Protein AF-A0A382LYX4-F1 (afdb_monomer_lite)

Foldseek 3Di:
DQLDDPVLFQQFHWQWLFPVLLCVLDVDFDWDKWKDWDDPVVVVVVVVQAPPRAKDKTFLDAAPVCQQCPDPHGHFKIFIKTFGFSFWDQADLVWDQDPRRITIGGPNLDCPCQDQPQPGNHLNLNVLLPCLRVLLLVLLVVLLVVVPNDDDSPDDRSVSSVSSSVCCVPDDDPVNVVSVVSSVVSSSVSCSVSVVSVCCSGPVCVVVSDFQADPPPRDGYRTIITITHNMDTDDMDGDDD

pLDDT: mean 91.65, std 7.32, range [55.91, 98.56]

Radius of gyration: 18.84 Å; chains: 1; bounding box: 48×41×48 Å

Sequence (241 aa):
MLFDLPRAGFKDLKIPLSPAILKRIWSKPIRTTVFHLTDFDGLGKLKRLQGKKKSISAFFNIEDFIIQSGIKTEGGYVVELKGDILAAAQDDMSSQPDKTGRRWLSLSTLINPLDLSWAGDGLGGAAKLRGIEDDLGRLLLKILKKNGVDIDEGSHNNIIGLQWSHLGKSTGGKEKSIIIKDYIDGMEKIMKKYSKPLKSVFTDYTKKRIQEPDPDSGDTELWDELVVNNFTIKKVHVGEV

Secondary structure (DSSP, 8-state):
-TT--TTSSGGGPEEEE-HHHHHHHSS--EEEEEEEEE-HHHHHHHHHHTTSS--EEEBS-B-HHHHHH-SSS---EEEEEEEEEEEEESS----EE-TTS-EEEEHHHHHS----STT------TTTTTTHHHHHHHHHHHHHHHTT----TT--HHHHHHHHHHHHHH--HHHHHHHHHHHHHHHHHHHHHTHHHHHHHHHTHHHH-SPPPPTTT----SB-EEEEEEEEEEEEEE---

Organism: NCBI:txid408172

Structure (mmCIF, N/CA/C/O backbone):
data_AF-A0A382LYX4-F1
#
_entry.id   AF-A0A382LYX4-F1
#
loop_
_atom_site.group_PDB
_atom_site.id
_atom_site.type_symbol
_atom_site.label_atom_id
_atom_site.label_alt_id
_atom_site.label_comp_id
_atom_site.label_asym_id
_atom_site.label_entity_id
_atom_site.label_seq_id
_atom_site.pdbx_PDB_ins_code
_atom_site.Cartn_x
_atom_site.Cartn_y
_atom_site.Cartn_z
_atom_site.occupancy
_atom_site.B_iso_or_equiv
_atom_site.auth_seq_id
_atom_site.auth_comp_id
_atom_site.auth_asym_id
_atom_site.auth_atom_id
_atom_site.pdbx_PDB_model_num
ATOM 1 N N . MET A 1 1 ? -3.065 -6.948 -11.835 1.00 85.69 1 MET A N 1
ATOM 2 C CA . MET A 1 1 ? -2.748 -6.058 -10.698 1.00 85.69 1 MET A CA 1
ATOM 3 C C . MET A 1 1 ? -1.357 -5.435 -10.808 1.00 85.69 1 MET A C 1
ATOM 5 O O . MET A 1 1 ? -1.312 -4.311 -11.257 1.00 85.69 1 MET A O 1
ATOM 9 N N . LEU A 1 2 ? -0.231 -6.092 -10.468 1.00 92.94 2 LEU A N 1
ATOM 10 C CA . LEU A 1 2 ? 1.082 -5.396 -10.469 1.00 92.94 2 LEU A CA 1
ATOM 11 C C . LEU A 1 2 ? 1.496 -4.825 -11.844 1.00 92.94 2 LEU A C 1
ATOM 13 O O . LEU A 1 2 ? 2.062 -3.741 -11.927 1.00 92.94 2 LEU A O 1
ATOM 17 N N . PHE A 1 3 ? 1.204 -5.562 -12.913 1.00 94.50 3 PHE A N 1
ATOM 18 C CA . PHE A 1 3 ? 1.490 -5.163 -14.295 1.00 94.50 3 PHE A CA 1
ATOM 19 C C . PHE A 1 3 ? 0.323 -4.441 -14.975 1.00 94.50 3 PHE A C 1
ATOM 21 O O . PHE A 1 3 ? 0.320 -4.287 -16.185 1.00 94.50 3 PHE A O 1
ATOM 28 N N . ASP A 1 4 ? -0.722 -4.102 -14.228 1.00 91.50 4 ASP A N 1
ATOM 29 C CA . ASP A 1 4 ? -1.956 -3.576 -14.797 1.00 91.50 4 ASP A CA 1
ATOM 30 C C . ASP A 1 4 ? -2.025 -2.072 -14.544 1.00 91.50 4 ASP A C 1
ATOM 32 O O . ASP A 1 4 ? -2.271 -1.648 -13.412 1.00 91.50 4 ASP A O 1
ATOM 36 N N . LEU A 1 5 ? -1.722 -1.290 -15.584 1.00 93.94 5 LEU A N 1
ATOM 37 C CA . LEU A 1 5 ? -1.685 0.172 -15.555 1.00 93.94 5 LEU A CA 1
ATOM 38 C C . LEU A 1 5 ? -2.766 0.734 -16.497 1.00 93.94 5 LEU A C 1
ATOM 40 O O . LEU A 1 5 ? -2.451 1.110 -17.628 1.00 93.94 5 LEU A O 1
ATOM 44 N N . PRO A 1 6 ? -4.045 0.774 -16.077 1.00 88.25 6 PRO A N 1
ATOM 45 C CA . PRO A 1 6 ? -5.157 1.167 -16.946 1.00 88.25 6 PRO A CA 1
ATOM 46 C C . PRO A 1 6 ? -5.034 2.595 -17.491 1.00 88.25 6 PRO A C 1
ATOM 48 O O . PRO A 1 6 ? -5.476 2.856 -18.606 1.00 88.25 6 PRO A O 1
ATOM 51 N N . ARG A 1 7 ? -4.384 3.515 -16.763 1.00 86.50 7 ARG A N 1
ATOM 52 C CA . ARG A 1 7 ? -4.132 4.893 -17.226 1.00 86.50 7 ARG A CA 1
ATOM 53 C C . ARG A 1 7 ? -2.815 5.031 -18.001 1.00 86.50 7 ARG A C 1
ATOM 55 O O . ARG A 1 7 ? -2.328 6.145 -18.177 1.00 86.50 7 ARG A O 1
ATOM 62 N N . ALA A 1 8 ? -2.216 3.909 -18.412 1.00 74.38 8 ALA A N 1
ATOM 63 C CA . ALA A 1 8 ? -0.983 3.759 -19.192 1.00 74.38 8 ALA A CA 1
ATOM 64 C C . ALA A 1 8 ? 0.292 4.429 -18.635 1.00 74.38 8 ALA A C 1
ATOM 66 O O . ALA A 1 8 ? 1.361 4.195 -19.181 1.00 74.38 8 ALA A O 1
ATOM 67 N N . GLY A 1 9 ? 0.225 5.208 -17.550 1.00 85.62 9 GLY A N 1
ATOM 68 C CA . GLY A 1 9 ? 1.355 5.895 -16.915 1.00 85.62 9 GLY A CA 1
ATOM 69 C C . GLY A 1 9 ? 1.599 5.472 -15.465 1.00 85.62 9 GLY A C 1
ATOM 70 O O . GL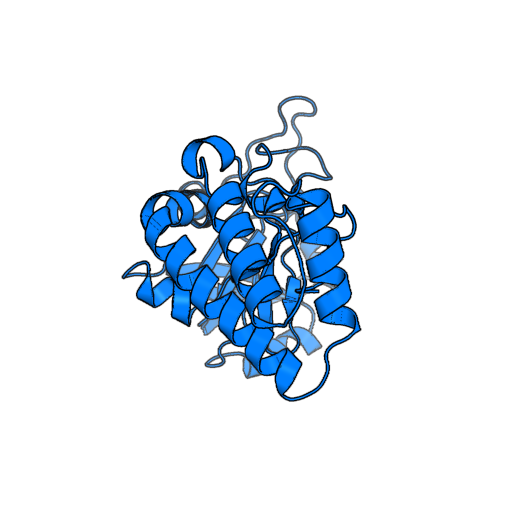Y A 1 9 ? 1.089 4.459 -14.984 1.00 85.62 9 GLY A O 1
ATOM 71 N N . PHE A 1 10 ? 2.384 6.270 -14.738 1.00 94.50 10 PHE A N 1
ATOM 72 C CA . PHE A 1 10 ? 2.875 5.877 -13.413 1.00 94.50 10 PHE A CA 1
ATOM 73 C C . PHE A 1 10 ? 1.865 6.014 -12.273 1.00 94.50 10 PHE A C 1
ATOM 75 O O . PHE A 1 10 ? 2.081 5.445 -11.205 1.00 94.50 10 PHE A O 1
ATOM 82 N N . LYS A 1 11 ? 0.722 6.671 -12.511 1.00 92.69 11 LYS A N 1
ATOM 83 C CA . LYS A 1 11 ? -0.366 6.821 -11.529 1.00 92.69 11 LYS A CA 1
ATOM 84 C C . LYS A 1 11 ? -0.799 5.484 -10.912 1.00 92.69 11 LYS A C 1
ATOM 86 O O . LYS A 1 11 ? -1.088 5.426 -9.722 1.00 92.69 11 LYS A O 1
ATOM 91 N N . ASP A 1 12 ? -0.797 4.410 -11.701 1.00 93.88 12 ASP A N 1
ATOM 92 C CA . ASP A 1 12 ? -1.260 3.080 -11.285 1.00 93.88 12 ASP A CA 1
ATOM 93 C C . ASP A 1 12 ? -0.157 2.165 -10.728 1.00 93.88 12 ASP A C 1
ATOM 95 O O . ASP A 1 12 ? -0.444 1.018 -10.368 1.00 93.88 12 ASP A O 1
ATOM 99 N N . LEU A 1 13 ? 1.095 2.636 -10.634 1.00 96.69 13 LEU A N 1
ATOM 100 C CA . LEU A 1 13 ? 2.187 1.820 -10.099 1.00 96.69 13 LEU A CA 1
ATOM 101 C C . LEU A 1 13 ? 1.896 1.395 -8.666 1.00 96.69 13 LEU A C 1
ATOM 103 O O . LEU A 1 13 ? 1.451 2.187 -7.839 1.00 96.69 13 LEU A O 1
ATOM 107 N N . LYS A 1 14 ? 2.154 0.121 -8.371 1.00 95.75 14 LYS A N 1
ATOM 108 C CA . LYS A 1 14 ? 1.728 -0.491 -7.114 1.00 95.75 14 LYS A CA 1
ATOM 109 C C . LYS A 1 14 ? 2.804 -0.373 -6.042 1.00 95.75 14 LYS A C 1
ATOM 111 O O . LYS A 1 14 ? 3.907 -0.903 -6.184 1.00 95.75 14 LYS A O 1
ATOM 116 N N . ILE A 1 15 ? 2.457 0.265 -4.934 1.00 96.50 15 ILE A N 1
ATOM 117 C CA . ILE A 1 15 ? 3.299 0.450 -3.755 1.00 96.50 15 ILE A CA 1
ATOM 118 C C . ILE A 1 15 ? 2.943 -0.627 -2.719 1.00 96.50 15 ILE A C 1
ATOM 120 O O . ILE A 1 15 ? 1.790 -0.697 -2.284 1.00 96.50 15 ILE A O 1
ATOM 124 N N . PRO A 1 16 ? 3.883 -1.507 -2.320 1.00 95.56 16 PRO A N 1
ATOM 125 C CA . PRO A 1 16 ? 3.573 -2.611 -1.420 1.00 95.56 16 PRO A CA 1
ATOM 126 C C . PRO A 1 16 ? 3.444 -2.155 0.037 1.00 95.56 16 PRO A C 1
ATOM 128 O O . PRO A 1 16 ? 4.413 -1.695 0.643 1.00 95.56 16 PRO A O 1
ATOM 131 N N . LEU A 1 17 ? 2.309 -2.455 0.668 1.00 94.50 17 LEU A N 1
ATOM 132 C CA . LEU A 1 17 ? 2.150 -2.405 2.124 1.00 94.50 17 LEU A CA 1
ATOM 133 C C . LEU A 1 17 ? 2.630 -3.728 2.736 1.00 94.50 17 LEU A C 1
ATOM 135 O O . LEU A 1 17 ? 1.855 -4.552 3.218 1.00 94.50 17 LEU A O 1
ATOM 139 N N . SER A 1 18 ? 3.936 -3.984 2.642 1.00 91.12 18 SER A N 1
ATOM 140 C CA . SER A 1 18 ? 4.554 -5.233 3.102 1.00 91.12 18 SER A CA 1
ATOM 141 C C . SER A 1 18 ? 5.086 -5.091 4.532 1.00 91.12 18 SER A C 1
ATOM 143 O O . SER A 1 18 ? 6.101 -4.416 4.714 1.00 91.12 18 SER A O 1
ATOM 145 N N . PRO A 1 19 ? 4.523 -5.788 5.542 1.00 89.94 19 PRO A N 1
ATOM 146 C CA . PRO A 1 19 ? 4.987 -5.683 6.930 1.00 89.94 19 PRO A CA 1
ATOM 147 C C . PRO A 1 19 ? 6.492 -5.912 7.104 1.00 89.94 19 PRO A C 1
ATOM 149 O O . PRO A 1 19 ? 7.144 -5.259 7.913 1.00 89.94 19 PRO A O 1
ATOM 152 N N . ALA A 1 20 ? 7.056 -6.837 6.321 1.00 90.50 20 ALA A N 1
ATOM 153 C CA . ALA A 1 20 ? 8.477 -7.157 6.367 1.00 90.50 20 ALA A CA 1
ATOM 154 C C . ALA A 1 20 ? 9.353 -6.008 5.843 1.00 90.50 20 ALA A C 1
ATOM 156 O O . ALA A 1 20 ? 10.406 -5.756 6.420 1.00 90.50 20 ALA A O 1
ATOM 157 N N . ILE A 1 21 ? 8.912 -5.316 4.785 1.00 93.25 21 ILE A N 1
ATOM 158 C CA . ILE A 1 21 ? 9.606 -4.131 4.259 1.00 93.25 21 ILE A CA 1
ATOM 159 C C . ILE A 1 21 ? 9.461 -2.990 5.260 1.00 93.25 21 ILE A C 1
ATOM 161 O O . ILE A 1 21 ? 10.471 -2.436 5.680 1.00 93.25 21 ILE A O 1
ATOM 165 N N . LEU A 1 22 ? 8.232 -2.699 5.709 1.00 92.62 22 LEU A N 1
ATOM 166 C CA . LEU A 1 22 ? 7.950 -1.596 6.634 1.00 92.62 22 LEU A CA 1
ATOM 167 C C . LEU A 1 22 ? 8.778 -1.710 7.923 1.00 92.62 22 LEU A C 1
ATOM 169 O O . LEU A 1 22 ? 9.416 -0.743 8.325 1.00 92.62 22 LEU A O 1
ATOM 173 N N . LYS A 1 23 ? 8.879 -2.914 8.506 1.00 90.94 23 LYS A N 1
ATOM 174 C CA . LYS A 1 23 ? 9.715 -3.182 9.692 1.00 90.94 23 LYS A CA 1
ATOM 175 C C . LYS A 1 23 ? 11.216 -2.946 9.456 1.00 90.94 23 LYS A C 1
ATOM 177 O O . LYS A 1 23 ? 11.932 -2.630 10.402 1.00 90.94 23 LYS A O 1
ATOM 182 N N . ARG A 1 24 ? 11.713 -3.128 8.226 1.00 92.19 24 ARG A N 1
ATOM 183 C CA . ARG A 1 24 ? 13.120 -2.868 7.870 1.00 92.19 24 ARG A CA 1
ATOM 184 C C . ARG A 1 24 ? 13.393 -1.393 7.585 1.00 92.19 24 ARG A C 1
ATOM 186 O O . ARG A 1 24 ? 14.489 -0.927 7.887 1.00 92.19 24 ARG A O 1
ATOM 193 N N . ILE A 1 25 ? 12.432 -0.665 7.013 1.00 92.25 25 ILE A N 1
ATOM 194 C CA . ILE A 1 25 ? 12.603 0.758 6.669 1.00 92.25 25 ILE A CA 1
ATOM 195 C C . ILE A 1 25 ? 12.273 1.703 7.834 1.00 92.25 25 ILE A C 1
ATOM 197 O O . ILE A 1 25 ? 12.843 2.790 7.898 1.00 92.25 25 ILE A O 1
ATOM 201 N N . TRP A 1 26 ? 11.420 1.301 8.784 1.00 88.88 26 TRP A N 1
ATOM 202 C CA . TRP A 1 26 ? 11.238 2.003 10.055 1.00 88.88 26 TRP A CA 1
ATOM 203 C C . TRP A 1 26 ? 11.093 1.036 11.237 1.00 88.88 26 TRP A C 1
ATOM 205 O O . TRP A 1 26 ? 10.383 0.037 11.186 1.00 88.88 26 TRP A O 1
ATOM 215 N N . SER A 1 27 ? 11.771 1.364 12.339 1.00 72.88 27 SER A N 1
ATOM 216 C CA . SER A 1 27 ? 12.052 0.432 13.443 1.00 72.88 27 SER A CA 1
ATOM 217 C C . SER A 1 27 ? 10.840 0.008 14.276 1.00 72.88 27 SER A C 1
ATOM 219 O O . SER A 1 27 ? 10.872 -1.058 14.890 1.00 72.88 27 SER A O 1
ATOM 221 N N . LYS A 1 28 ? 9.773 0.815 14.320 1.00 86.00 28 LYS A N 1
ATOM 222 C CA . LYS A 1 28 ? 8.595 0.535 15.150 1.00 86.00 28 LYS A CA 1
ATOM 223 C C . LYS A 1 28 ? 7.296 0.806 14.383 1.00 86.00 28 LYS A C 1
ATOM 225 O O . LYS A 1 28 ? 7.098 1.954 13.965 1.00 86.00 28 LYS A O 1
ATOM 230 N N . PRO A 1 29 ? 6.430 -0.210 14.193 1.00 89.44 29 PRO A N 1
ATOM 231 C CA . PRO A 1 29 ? 5.092 0.006 13.660 1.00 89.44 29 PRO A CA 1
ATOM 232 C C . PRO A 1 29 ? 4.245 0.787 14.668 1.00 89.44 29 PRO A C 1
ATOM 234 O O . PRO A 1 29 ? 4.489 0.736 15.879 1.00 89.44 29 PRO A O 1
ATOM 237 N N . ILE A 1 30 ? 3.235 1.499 14.176 1.00 93.69 30 ILE A N 1
ATOM 238 C CA . ILE A 1 30 ? 2.215 2.079 15.049 1.00 93.69 30 ILE A CA 1
ATOM 239 C C . ILE A 1 30 ? 1.264 0.953 15.429 1.00 93.69 30 ILE A C 1
ATOM 241 O O . ILE A 1 30 ? 0.641 0.362 14.555 1.00 93.69 30 ILE A O 1
ATOM 245 N N . ARG A 1 31 ? 1.177 0.635 16.724 1.00 95.81 31 ARG A N 1
ATOM 246 C CA . ARG A 1 31 ? 0.312 -0.433 17.233 1.00 95.81 31 ARG A CA 1
ATOM 247 C C . ARG A 1 31 ? -0.813 0.150 18.074 1.00 95.81 31 ARG A C 1
ATOM 249 O O . ARG A 1 31 ? -0.575 0.621 19.187 1.00 95.81 31 ARG A O 1
ATOM 256 N N . THR A 1 32 ? -2.044 0.087 17.582 1.00 97.19 32 THR A N 1
ATOM 257 C CA . THR A 1 32 ? -3.208 0.694 18.244 1.00 97.19 32 THR A CA 1
ATOM 258 C C . THR A 1 32 ? -4.428 -0.221 18.216 1.00 97.19 32 THR A C 1
ATOM 260 O O . THR A 1 32 ? -4.398 -1.287 17.601 1.00 97.19 32 THR A O 1
ATOM 263 N N . THR A 1 33 ? -5.443 0.150 18.995 1.00 97.81 33 THR A N 1
ATOM 264 C CA . THR A 1 33 ? -6.779 -0.440 18.899 1.00 97.81 33 THR A CA 1
ATOM 265 C C . THR A 1 33 ? -7.484 0.148 17.682 1.00 97.81 33 THR A C 1
ATOM 267 O O . THR A 1 33 ? -7.350 1.349 17.454 1.00 97.81 33 THR A O 1
ATOM 270 N N . VAL A 1 34 ? -8.154 -0.704 16.914 1.00 97.62 34 VAL A N 1
ATOM 271 C CA . VAL A 1 34 ? -8.915 -0.405 15.691 1.00 97.62 34 VAL A CA 1
ATOM 272 C C . VAL A 1 34 ? -10.144 -1.308 15.648 1.00 97.62 34 VAL A C 1
ATOM 274 O O . VAL A 1 34 ? -10.195 -2.304 16.379 1.00 97.62 34 VAL A O 1
ATOM 277 N N . PHE A 1 35 ? -11.077 -1.022 14.751 1.00 9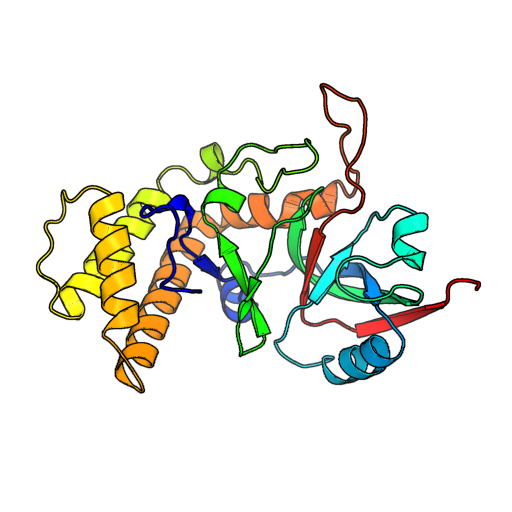6.81 35 PHE A N 1
ATOM 278 C CA . PHE A 1 35 ? -12.301 -1.795 14.586 1.00 96.81 35 PHE A CA 1
ATOM 279 C C . PHE A 1 35 ? -12.402 -2.355 13.171 1.00 96.81 35 PHE A C 1
ATOM 281 O O . PHE A 1 35 ? -11.995 -1.714 12.214 1.00 96.81 35 PHE A O 1
ATOM 288 N N . HIS A 1 36 ? -12.879 -3.585 13.028 1.00 95.75 36 HIS A N 1
ATOM 289 C CA . HIS A 1 36 ? -13.102 -4.220 11.733 1.00 95.75 36 HIS A CA 1
ATOM 290 C C . HIS A 1 36 ? -14.559 -4.647 11.630 1.00 95.75 36 HIS A C 1
ATOM 292 O O . HIS A 1 36 ? -15.036 -5.371 12.501 1.00 95.75 36 HIS A O 1
ATOM 298 N N . LEU A 1 37 ? -15.237 -4.227 10.568 1.00 94.31 37 LEU A N 1
ATOM 299 C CA . LEU A 1 37 ? -16.612 -4.610 10.282 1.00 94.31 37 LEU A CA 1
ATOM 300 C C . LEU A 1 37 ? -16.618 -5.881 9.446 1.00 94.31 37 LEU A C 1
ATOM 302 O O . LEU A 1 37 ? -15.875 -5.995 8.466 1.00 94.31 37 LEU A O 1
ATOM 306 N N . THR A 1 38 ? -17.438 -6.842 9.848 1.00 93.31 38 THR A N 1
ATOM 307 C CA . THR A 1 38 ? -17.566 -8.111 9.147 1.00 93.31 38 THR A CA 1
ATOM 308 C C . THR A 1 38 ? -18.892 -8.802 9.470 1.00 93.31 38 THR A C 1
ATOM 310 O O . THR A 1 38 ? -19.642 -8.348 10.331 1.00 93.31 38 THR A O 1
ATOM 313 N N . ASP A 1 39 ? -19.151 -9.917 8.791 1.00 92.00 39 ASP A N 1
ATOM 314 C CA . ASP A 1 39 ? -20.291 -10.802 9.019 1.00 92.00 39 ASP A CA 1
ATOM 315 C C . ASP A 1 39 ? -19.893 -12.020 9.885 1.00 92.00 39 ASP A C 1
ATOM 317 O O . ASP A 1 39 ? -18.740 -12.184 10.310 1.00 92.00 39 ASP A O 1
ATOM 321 N N . PHE A 1 40 ? -20.846 -12.915 10.157 1.00 91.62 40 PHE A N 1
ATOM 322 C CA . PHE A 1 40 ? -20.599 -14.106 10.978 1.00 91.62 40 PHE A CA 1
ATOM 323 C C . PHE A 1 40 ? -19.501 -15.021 10.395 1.00 91.62 40 PHE A C 1
ATOM 325 O O . PHE A 1 40 ? -18.600 -15.476 11.111 1.00 91.62 40 PHE A O 1
ATOM 332 N N . ASP A 1 41 ? -19.514 -15.253 9.081 1.00 93.06 41 ASP A N 1
ATOM 333 C CA . ASP A 1 41 ? -18.491 -16.050 8.392 1.00 93.06 41 ASP A CA 1
ATOM 334 C C . ASP A 1 41 ? -17.109 -15.381 8.447 1.00 93.06 41 ASP A C 1
ATOM 336 O O . ASP A 1 41 ? -16.056 -16.031 8.556 1.00 93.06 41 ASP A O 1
ATOM 340 N N . GLY A 1 42 ? -17.117 -14.059 8.369 1.00 93.06 42 GLY A N 1
ATOM 341 C CA . GLY A 1 42 ? -16.006 -13.144 8.479 1.00 93.06 42 GLY A CA 1
ATOM 342 C C . GLY A 1 42 ? -15.307 -13.230 9.825 1.00 93.06 42 GLY A C 1
ATOM 343 O O . GLY A 1 42 ? -14.079 -13.331 9.846 1.00 93.06 42 GLY A O 1
ATOM 344 N N . LEU A 1 43 ? -16.043 -13.360 10.934 1.00 93.25 43 LEU A N 1
ATOM 345 C CA . LEU A 1 43 ? -15.461 -13.659 12.251 1.00 93.25 43 LEU A CA 1
ATOM 346 C C . LEU A 1 43 ? -14.634 -14.949 12.230 1.00 93.25 43 LEU A C 1
ATOM 348 O O . LEU A 1 43 ? -13.492 -14.991 12.711 1.00 93.25 43 LEU A O 1
ATOM 352 N N . GLY A 1 44 ? -15.183 -16.007 11.627 1.00 94.31 44 GLY A N 1
ATOM 353 C CA . GLY A 1 44 ? -14.493 -17.284 11.463 1.00 94.31 44 GLY A CA 1
ATOM 354 C C . GLY A 1 44 ? -13.213 -17.146 10.634 1.00 94.31 44 GLY A C 1
ATOM 355 O O . GLY A 1 44 ? -12.163 -17.689 11.000 1.00 94.31 44 GLY A O 1
ATOM 356 N N . LYS A 1 45 ? -13.268 -16.385 9.533 1.00 93.75 45 LYS A N 1
ATOM 357 C CA . LYS A 1 45 ? -12.097 -16.060 8.699 1.00 93.75 45 LYS A CA 1
ATOM 358 C C . LYS A 1 45 ? -11.066 -15.258 9.496 1.00 93.75 45 LYS A C 1
ATOM 360 O O . LYS A 1 45 ? -9.891 -15.625 9.495 1.00 93.75 45 LYS A O 1
ATOM 365 N N . LEU A 1 46 ? -11.494 -14.233 10.223 1.00 94.00 46 LEU A N 1
ATOM 366 C CA . LEU A 1 46 ? -10.646 -13.329 10.995 1.00 94.00 46 LEU A CA 1
ATOM 367 C C . LEU A 1 46 ? -9.866 -14.067 12.088 1.00 94.00 46 LEU A C 1
ATOM 369 O O . LEU A 1 46 ? -8.654 -13.876 12.218 1.00 94.00 46 LEU A O 1
ATOM 373 N N . LYS A 1 47 ? -10.510 -15.000 12.801 1.00 94.25 47 LYS A N 1
ATOM 374 C CA . LYS A 1 47 ? -9.838 -15.862 13.787 1.00 94.25 47 LYS A CA 1
ATOM 375 C C . LYS A 1 47 ? -8.677 -16.648 13.168 1.00 94.25 47 LYS A C 1
ATOM 377 O O . LYS A 1 47 ? -7.618 -16.741 13.785 1.00 94.25 47 LYS A O 1
ATOM 382 N N . ARG A 1 48 ? -8.843 -17.164 11.942 1.00 93.75 48 ARG A N 1
ATOM 383 C CA . ARG A 1 48 ? -7.802 -17.911 11.202 1.00 93.75 48 ARG A CA 1
ATOM 384 C C . ARG A 1 48 ? -6.670 -17.025 10.669 1.00 93.75 48 ARG A C 1
ATOM 386 O O . ARG A 1 48 ? -5.598 -17.542 10.347 1.00 93.75 48 ARG A O 1
ATOM 393 N N . LEU A 1 49 ? -6.898 -15.716 10.545 1.00 92.62 49 LEU A N 1
ATOM 394 C CA . LEU A 1 49 ? -5.905 -14.751 10.066 1.00 92.62 49 LEU A CA 1
ATOM 395 C C . LEU A 1 49 ? -4.931 -14.286 11.158 1.00 92.62 49 LEU A C 1
ATOM 397 O O . LEU A 1 49 ? -3.831 -13.842 10.819 1.00 92.62 49 LEU A O 1
ATOM 401 N N . GLN A 1 50 ? -5.277 -14.421 12.443 1.00 92.00 50 GLN A N 1
ATOM 402 C CA . GLN A 1 50 ? -4.359 -14.092 13.540 1.00 92.00 50 GLN A CA 1
ATOM 403 C C . GLN A 1 50 ? -3.042 -14.879 13.417 1.00 92.00 50 GLN A C 1
ATOM 405 O O . GLN A 1 50 ? -3.024 -16.069 13.098 1.00 92.00 50 GLN A O 1
ATOM 410 N N . GLY A 1 51 ? -1.912 -14.196 13.620 1.00 88.44 51 GLY A N 1
ATOM 411 C CA . GLY A 1 51 ? -0.569 -14.770 13.456 1.00 88.44 51 GLY A CA 1
ATOM 412 C C . GLY A 1 51 ? -0.123 -14.998 12.002 1.00 88.44 51 GLY A C 1
ATOM 413 O O . GLY A 1 51 ? 1.002 -15.441 11.767 1.00 88.44 51 GLY A O 1
ATOM 414 N N . LYS A 1 52 ? -0.961 -14.693 11.001 1.00 89.75 52 LYS A N 1
ATOM 415 C CA . LYS A 1 52 ? -0.573 -14.725 9.582 1.00 89.75 52 LYS A CA 1
ATOM 416 C C . LYS A 1 52 ? -0.036 -13.363 9.133 1.00 89.75 52 LYS A C 1
ATOM 418 O O . LYS A 1 52 ? -0.230 -12.336 9.772 1.00 89.75 52 LYS A O 1
ATOM 423 N N . LYS A 1 53 ? 0.637 -13.353 7.978 1.00 86.56 53 LYS A N 1
ATOM 424 C CA . LYS A 1 53 ? 1.199 -12.135 7.359 1.00 86.56 53 LYS A CA 1
ATOM 425 C C . LYS A 1 53 ? 0.162 -11.285 6.610 1.00 86.56 53 LYS A C 1
ATOM 427 O O . LYS A 1 53 ? 0.535 -10.256 6.055 1.00 86.56 53 LYS A O 1
ATOM 432 N N . LYS A 1 54 ? -1.095 -11.737 6.543 1.00 89.44 54 LYS A N 1
ATOM 433 C CA . LYS A 1 54 ? -2.164 -11.059 5.804 1.00 89.44 54 LYS A CA 1
ATOM 434 C C . LYS A 1 54 ? -2.603 -9.794 6.538 1.00 89.44 54 LYS A C 1
ATOM 436 O O . LYS A 1 54 ? -2.582 -9.764 7.769 1.00 89.44 54 LYS A O 1
ATOM 441 N N . SER A 1 55 ? -3.001 -8.784 5.775 1.00 92.06 55 SER A N 1
ATOM 442 C CA . SER A 1 55 ? -3.615 -7.570 6.304 1.00 92.06 55 SER A CA 1
ATOM 443 C C . SER A 1 55 ? -5.109 -7.508 5.999 1.00 92.06 55 SER A C 1
ATOM 445 O O . SER A 1 55 ? -5.600 -8.114 5.043 1.00 92.06 55 SER A O 1
ATOM 447 N N . ILE A 1 56 ? -5.825 -6.761 6.825 1.00 92.56 56 ILE A N 1
ATOM 448 C CA . ILE A 1 56 ? -7.259 -6.486 6.718 1.00 92.56 56 ILE A CA 1
ATOM 449 C C . ILE A 1 56 ? -7.479 -4.973 6.666 1.00 92.56 56 ILE A C 1
ATOM 451 O O . ILE A 1 56 ? -6.565 -4.216 6.993 1.00 92.56 56 ILE A O 1
ATOM 455 N N . SER A 1 57 ? -8.667 -4.564 6.233 1.00 92.50 57 SER A N 1
ATOM 456 C CA . SER A 1 57 ? -9.136 -3.190 6.420 1.00 92.50 57 SER A CA 1
ATOM 457 C C . SER A 1 57 ? -9.739 -3.061 7.824 1.00 92.50 57 SER A C 1
ATOM 459 O O . SER A 1 57 ? -10.230 -4.050 8.366 1.00 92.50 57 SER A O 1
ATOM 461 N N . ALA A 1 58 ? -9.643 -1.893 8.432 1.00 95.38 58 ALA A N 1
ATOM 462 C CA . ALA A 1 58 ? -10.178 -1.537 9.737 1.00 95.38 58 ALA A CA 1
ATOM 463 C C . ALA A 1 58 ? -10.451 -0.024 9.753 1.00 95.38 58 ALA A C 1
ATOM 465 O O . ALA A 1 58 ? -10.044 0.662 8.824 1.00 95.38 58 ALA A O 1
ATOM 466 N N . PHE A 1 59 ? -11.067 0.483 10.811 1.00 95.81 59 PHE A N 1
ATOM 467 C CA . PHE A 1 59 ? -11.450 1.884 10.973 1.00 95.81 59 PHE A CA 1
ATOM 468 C C . PHE A 1 59 ? -11.257 2.351 12.426 1.00 95.81 59 PHE A C 1
ATOM 470 O O . PHE A 1 59 ? -11.189 1.534 13.360 1.00 95.81 59 PHE A O 1
ATOM 477 N N . PHE A 1 60 ? -11.126 3.662 12.624 1.00 95.88 60 PHE A N 1
ATOM 478 C CA . PHE A 1 60 ? -11.458 4.336 13.877 1.00 95.88 60 PHE A CA 1
ATOM 479 C C . PHE A 1 60 ? -12.871 4.920 13.841 1.00 95.88 60 PHE A C 1
ATOM 481 O O . PHE A 1 60 ? -13.516 4.907 14.888 1.00 95.88 60 PHE A O 1
ATOM 488 N N . ASN A 1 61 ? -13.330 5.391 12.677 1.00 93.50 61 ASN A N 1
ATOM 489 C CA . ASN A 1 61 ? -14.611 6.071 12.486 1.00 93.50 61 ASN A CA 1
ATOM 490 C C . ASN A 1 61 ? -15.430 5.362 11.402 1.00 93.50 61 ASN A C 1
ATOM 492 O O . ASN A 1 61 ? -14.889 4.952 10.377 1.00 93.50 61 ASN A O 1
ATOM 496 N N . ILE A 1 62 ? -16.724 5.188 11.656 1.00 91.38 62 ILE A N 1
ATOM 497 C CA . ILE A 1 62 ? -17.678 4.582 10.727 1.00 91.38 62 ILE A CA 1
ATOM 498 C C . ILE A 1 62 ? -19.079 5.083 11.066 1.00 91.38 62 ILE A C 1
ATOM 500 O O . ILE A 1 62 ? -19.424 5.169 12.248 1.00 91.38 62 ILE A O 1
ATOM 504 N N . GLU A 1 63 ? -19.873 5.384 10.046 1.00 90.62 63 GLU A N 1
ATOM 505 C CA . GLU A 1 63 ? -21.280 5.739 10.209 1.00 90.62 63 GLU A CA 1
ATOM 506 C C . GLU A 1 63 ? -22.110 4.534 10.675 1.00 90.62 63 GLU A C 1
ATOM 508 O O . GLU A 1 63 ? -21.843 3.374 10.339 1.00 90.62 63 GLU A O 1
ATOM 513 N N . ASP A 1 64 ? -23.137 4.800 11.474 1.00 89.19 64 ASP A N 1
ATOM 514 C CA . ASP A 1 64 ? -23.932 3.778 12.160 1.00 89.19 64 ASP A CA 1
ATOM 515 C C . ASP A 1 64 ? -24.663 2.829 11.197 1.00 89.19 64 ASP A C 1
ATOM 517 O O . ASP A 1 64 ? -24.631 1.607 11.367 1.00 89.19 64 ASP A O 1
ATOM 521 N N . PHE A 1 65 ? -25.259 3.364 10.134 1.00 88.00 65 PHE A N 1
ATOM 522 C CA . PHE A 1 65 ? -25.981 2.585 9.136 1.00 88.00 65 PHE A CA 1
ATOM 523 C C . PHE A 1 65 ? -25.044 1.669 8.334 1.00 88.00 65 PHE A C 1
ATOM 525 O O . PHE A 1 65 ? -25.473 0.613 7.856 1.00 88.00 65 PHE A O 1
ATOM 532 N N . ILE A 1 66 ? -23.754 2.013 8.225 1.00 90.00 66 ILE A N 1
ATOM 533 C CA . ILE A 1 66 ? -22.738 1.157 7.600 1.00 90.00 66 ILE A CA 1
ATOM 534 C C . ILE A 1 66 ? -22.441 -0.051 8.485 1.00 90.00 66 ILE A C 1
ATOM 536 O O . ILE A 1 66 ? -22.226 -1.143 7.967 1.00 90.00 66 ILE A O 1
ATOM 540 N N . ILE A 1 67 ? -22.495 0.080 9.815 1.00 89.38 67 ILE A N 1
ATOM 541 C CA . ILE A 1 67 ? -22.318 -1.066 10.723 1.00 89.38 67 ILE A CA 1
ATOM 542 C C . ILE A 1 67 ? -23.364 -2.153 10.441 1.00 89.38 67 ILE A C 1
ATOM 544 O O . ILE A 1 67 ? -23.049 -3.340 10.539 1.00 89.38 67 ILE A O 1
ATOM 548 N N . GLN A 1 68 ? -24.585 -1.766 10.072 1.00 85.81 68 GLN A N 1
ATOM 549 C CA . GLN A 1 68 ? -25.663 -2.701 9.747 1.00 85.81 68 GLN A CA 1
ATOM 550 C C . GLN A 1 68 ? -25.575 -3.201 8.301 1.00 85.81 68 GLN A C 1
ATOM 552 O O . GLN A 1 68 ? -25.514 -4.407 8.070 1.00 85.81 68 GLN A O 1
ATOM 557 N N . SER A 1 69 ? -25.540 -2.278 7.336 1.00 86.19 69 SER A N 1
ATOM 558 C CA . SER A 1 69 ? -25.581 -2.596 5.900 1.00 86.19 69 SER A CA 1
ATOM 559 C C . SER A 1 69 ? -24.282 -3.197 5.360 1.00 86.19 69 SER A C 1
ATOM 561 O O . SER A 1 69 ? -24.298 -3.925 4.370 1.00 86.19 69 SER A O 1
ATOM 563 N N . GLY A 1 70 ? -23.159 -2.944 6.031 1.00 85.12 70 GLY A N 1
ATOM 564 C CA . GLY A 1 70 ? -21.847 -3.365 5.577 1.00 85.12 70 GLY A CA 1
ATOM 565 C C . GLY A 1 70 ? -21.238 -2.443 4.516 1.00 85.12 70 GLY A C 1
ATOM 566 O O . GLY A 1 70 ? -21.795 -1.416 4.145 1.00 85.12 70 GLY A O 1
ATOM 567 N N . ILE A 1 71 ? -20.041 -2.808 4.042 1.00 79.94 71 ILE A N 1
ATOM 568 C CA . ILE A 1 71 ? -19.310 -2.055 3.001 1.00 79.94 71 ILE A CA 1
ATOM 569 C C . ILE A 1 71 ? -19.179 -2.911 1.735 1.00 79.94 71 ILE A C 1
ATOM 571 O O . ILE A 1 71 ? -19.824 -2.670 0.722 1.00 79.94 71 ILE A O 1
ATOM 575 N N . LYS A 1 72 ? -18.317 -3.938 1.781 1.00 76.75 72 LYS A N 1
ATOM 576 C CA . LYS A 1 72 ? -18.137 -4.927 0.692 1.00 76.75 72 LYS A CA 1
ATOM 577 C C . LYS A 1 72 ? -18.760 -6.285 0.992 1.00 76.75 72 LYS A C 1
ATOM 579 O O . LYS A 1 72 ? -18.855 -7.131 0.108 1.00 76.75 72 LYS A O 1
ATOM 584 N N . THR A 1 73 ? -19.082 -6.513 2.252 1.00 73.62 73 THR A N 1
ATOM 585 C CA . THR A 1 73 ? -19.782 -7.683 2.777 1.00 73.62 73 THR A CA 1
ATOM 586 C C . THR A 1 73 ? -20.929 -7.165 3.618 1.00 73.62 73 THR A C 1
ATOM 588 O O . THR A 1 73 ? -20.923 -5.981 3.948 1.00 73.62 73 THR A O 1
ATOM 591 N N . GLU A 1 74 ? -21.821 -8.055 4.035 1.00 81.94 74 GLU A N 1
ATOM 592 C CA . GLU A 1 74 ? -22.785 -7.754 5.091 1.00 81.94 74 GLU A CA 1
ATOM 593 C C . GLU A 1 74 ? -22.076 -7.232 6.357 1.00 81.94 74 GLU A C 1
ATOM 595 O O . GLU A 1 74 ? -20.883 -7.498 6.591 1.00 81.94 74 GLU A O 1
ATOM 600 N N . GLY A 1 75 ? -22.819 -6.463 7.151 1.00 85.25 75 GLY A N 1
ATOM 601 C CA . GLY A 1 75 ? -22.387 -5.927 8.436 1.00 85.25 75 GLY A CA 1
ATOM 602 C C . GLY A 1 75 ? -22.803 -6.797 9.627 1.00 85.25 75 GLY A C 1
ATOM 603 O O . GLY A 1 75 ? -22.968 -8.014 9.532 1.00 85.25 75 GLY A O 1
ATOM 604 N N . GLY A 1 76 ? -22.957 -6.154 10.784 1.00 88.38 76 GLY A N 1
ATOM 605 C CA . GLY A 1 76 ? -23.525 -6.747 11.998 1.00 88.38 76 GLY A CA 1
ATOM 606 C C . GLY A 1 76 ? -22.511 -7.166 13.065 1.00 88.38 76 GLY A C 1
ATOM 607 O O . GLY A 1 76 ? -22.880 -7.273 14.236 1.00 88.38 76 GLY A O 1
ATOM 608 N N . TYR A 1 77 ? -21.229 -7.339 12.722 1.00 92.88 77 TYR A N 1
ATOM 609 C CA . TYR A 1 77 ? -20.179 -7.626 13.704 1.00 92.88 77 TYR A CA 1
ATOM 610 C C . TYR A 1 77 ? -19.027 -6.631 13.620 1.00 92.88 77 TYR A C 1
ATOM 612 O O . TYR A 1 77 ? -18.246 -6.623 12.667 1.00 92.88 77 TYR A O 1
ATOM 620 N N . VAL A 1 78 ? -18.856 -5.849 14.686 1.00 95.31 78 VAL A N 1
ATOM 621 C CA . VAL A 1 78 ? -17.705 -4.959 14.853 1.00 95.31 78 VAL A CA 1
ATOM 622 C C . VAL A 1 78 ? -16.682 -5.647 15.744 1.00 95.31 78 VAL A C 1
ATOM 624 O O . VAL A 1 78 ? -16.914 -5.913 16.924 1.00 95.31 78 VAL A O 1
ATOM 627 N N . VAL A 1 79 ? -15.514 -5.943 15.187 1.00 96.75 79 VAL A N 1
ATOM 628 C CA . VAL A 1 79 ? -14.429 -6.606 15.906 1.00 96.75 79 VAL A CA 1
ATOM 629 C C . VAL A 1 79 ? -13.400 -5.585 16.349 1.00 96.75 79 VAL A C 1
ATOM 631 O O . VAL A 1 79 ? -12.714 -4.983 15.530 1.00 96.75 79 VAL A O 1
ATOM 634 N N . GLU A 1 80 ? -13.237 -5.441 17.658 1.00 98.00 80 GLU A N 1
ATOM 635 C CA . GLU A 1 80 ? -12.168 -4.649 18.249 1.00 98.00 80 GLU A CA 1
ATOM 636 C C . GLU A 1 80 ? -10.851 -5.434 18.213 1.00 98.00 80 GLU A C 1
ATOM 638 O O . GLU A 1 80 ? -10.737 -6.550 18.740 1.00 98.00 80 GLU A O 1
ATOM 643 N N . LEU A 1 81 ? -9.830 -4.838 17.603 1.00 97.69 81 LEU A N 1
ATOM 644 C CA . LEU A 1 81 ? -8.535 -5.455 17.348 1.00 97.69 81 LEU A CA 1
ATOM 645 C C . LEU A 1 81 ? -7.407 -4.594 17.906 1.00 97.69 81 LEU A C 1
ATOM 647 O O . LEU A 1 81 ? -7.419 -3.378 17.767 1.00 97.69 81 LEU A O 1
ATOM 651 N N . LYS A 1 82 ? -6.352 -5.222 18.435 1.00 97.94 82 LYS A N 1
ATOM 652 C CA . LYS A 1 82 ? -5.053 -4.556 18.636 1.00 97.94 82 LYS A CA 1
ATOM 653 C C . LYS A 1 82 ? -4.096 -4.997 17.537 1.00 97.94 82 LYS A C 1
ATOM 655 O O . LYS A 1 82 ? -3.691 -6.159 17.548 1.00 97.94 82 LYS A O 1
ATOM 660 N N . GLY A 1 83 ? -3.706 -4.102 16.630 1.00 96.31 83 GLY A N 1
ATOM 661 C CA . GLY A 1 83 ? -2.904 -4.447 15.450 1.00 96.31 83 GLY A CA 1
ATOM 662 C C . GLY A 1 83 ? -1.860 -3.405 15.068 1.00 96.31 83 GLY A C 1
ATOM 663 O O . GLY A 1 83 ? -1.854 -2.292 15.595 1.00 96.31 83 GLY A O 1
ATOM 664 N N . ASP A 1 84 ? -0.955 -3.808 14.180 1.00 96.06 84 ASP A N 1
ATOM 665 C CA . ASP A 1 84 ? 0.061 -2.942 13.586 1.00 96.06 84 ASP A CA 1
ATOM 666 C C . ASP A 1 84 ? -0.530 -2.258 12.345 1.00 96.06 84 ASP A C 1
ATOM 668 O O . ASP A 1 84 ? -1.081 -2.920 11.463 1.00 96.06 84 ASP A O 1
ATOM 672 N N . ILE A 1 85 ? -0.423 -0.932 12.284 1.00 95.94 85 ILE A N 1
ATOM 673 C CA . ILE A 1 85 ? -0.948 -0.119 11.187 1.00 95.94 85 ILE A CA 1
ATOM 674 C C . ILE A 1 85 ? 0.104 -0.019 10.082 1.00 95.94 85 ILE A C 1
ATOM 676 O O . ILE A 1 85 ? 1.241 0.397 10.329 1.00 95.94 85 ILE A O 1
ATOM 680 N N . LEU A 1 86 ? -0.281 -0.409 8.866 1.00 95.50 86 LEU A N 1
ATOM 681 C CA . LEU A 1 86 ? 0.551 -0.326 7.665 1.00 95.50 86 LEU A CA 1
ATOM 682 C C . LEU A 1 86 ? 0.328 0.985 6.905 1.00 95.50 86 LEU A C 1
ATOM 684 O O . LEU A 1 86 ? 1.298 1.573 6.433 1.00 95.50 86 LEU A O 1
ATOM 688 N N . ALA A 1 87 ? -0.930 1.413 6.806 1.00 95.69 87 ALA A N 1
ATOM 689 C CA . ALA A 1 87 ? -1.365 2.692 6.259 1.00 95.69 87 ALA A CA 1
ATOM 690 C C . ALA A 1 87 ? -2.710 3.079 6.895 1.00 95.69 87 ALA A C 1
ATOM 692 O O . ALA A 1 87 ? -3.440 2.187 7.332 1.00 95.69 87 ALA A O 1
ATOM 693 N N . ALA A 1 88 ? -3.009 4.370 6.975 1.00 95.38 88 ALA A N 1
ATOM 694 C CA . ALA A 1 88 ? -4.251 4.901 7.515 1.00 95.38 88 ALA A CA 1
ATOM 695 C C . ALA A 1 88 ? -4.581 6.252 6.871 1.00 95.38 88 ALA A C 1
ATOM 697 O O . ALA A 1 88 ? -3.682 7.089 6.737 1.00 95.38 88 ALA A O 1
ATOM 698 N N . ALA A 1 89 ? -5.850 6.467 6.545 1.00 92.62 89 ALA A N 1
ATOM 699 C CA . ALA A 1 89 ? -6.370 7.686 5.941 1.00 92.62 89 ALA A CA 1
ATOM 700 C C . ALA A 1 89 ? -7.786 7.972 6.443 1.00 92.62 89 ALA A C 1
ATOM 702 O O . ALA A 1 89 ? -8.440 7.069 6.949 1.00 92.62 89 ALA A O 1
ATOM 703 N N . GLN A 1 90 ? -8.224 9.223 6.306 1.00 90.25 90 GLN A N 1
ATOM 704 C CA . GLN A 1 90 ? -9.569 9.666 6.697 1.00 90.25 90 GLN A CA 1
ATOM 705 C C . GLN A 1 90 ? -10.685 9.191 5.762 1.00 90.25 90 GLN A C 1
ATOM 707 O O . GLN A 1 90 ? -11.849 9.311 6.118 1.00 90.25 90 GLN A O 1
ATOM 712 N N . ASP A 1 91 ? -10.290 8.664 4.608 1.00 86.50 91 ASP A N 1
ATOM 713 C CA . ASP A 1 91 ? -11.134 8.169 3.528 1.00 86.50 91 ASP A CA 1
ATOM 714 C C . ASP A 1 91 ? -10.586 6.804 3.053 1.00 86.50 91 ASP A C 1
ATOM 716 O O . ASP A 1 91 ? -9.506 6.370 3.493 1.00 86.50 91 ASP A O 1
ATOM 720 N N . ASP A 1 92 ? -11.303 6.112 2.169 1.00 84.81 92 ASP A N 1
ATOM 721 C CA . ASP A 1 92 ? -10.871 4.869 1.541 1.00 84.81 92 ASP A CA 1
ATOM 722 C C . ASP A 1 92 ? -9.553 5.061 0.773 1.00 84.81 92 ASP A C 1
ATOM 724 O O . ASP A 1 92 ? -9.384 5.955 -0.049 1.00 84.81 92 ASP A O 1
ATOM 728 N N . MET A 1 93 ? -8.581 4.172 0.989 1.00 89.56 93 MET A N 1
ATOM 729 C CA . MET A 1 93 ? -7.317 4.191 0.239 1.00 89.56 93 MET A CA 1
ATOM 730 C C . MET A 1 93 ? -7.361 3.248 -0.965 1.00 89.56 93 MET A C 1
ATOM 732 O O . MET A 1 93 ? -6.317 2.965 -1.571 1.00 89.56 93 MET A O 1
ATOM 736 N N . SER A 1 94 ? -8.533 2.676 -1.273 1.00 85.94 94 SER A N 1
ATOM 737 C CA . SER A 1 94 ? -8.741 1.726 -2.366 1.00 85.94 94 SER A CA 1
ATOM 738 C C . SER A 1 94 ? -7.692 0.604 -2.377 1.00 85.94 94 SER A C 1
ATOM 740 O O . SER A 1 94 ? -7.198 0.153 -3.421 1.00 85.94 94 SER A O 1
ATOM 742 N N . SER A 1 95 ? -7.308 0.143 -1.182 1.00 89.19 95 SER A N 1
ATOM 743 C CA . SER A 1 95 ? -6.166 -0.748 -1.009 1.00 89.19 95 SER A CA 1
ATOM 744 C C . SER A 1 95 ? -6.459 -2.170 -1.515 1.00 89.19 95 SER A C 1
ATOM 746 O O . SER A 1 95 ? -7.452 -2.809 -1.161 1.00 89.19 95 SER A O 1
ATOM 748 N N . GLN A 1 96 ? -5.574 -2.718 -2.356 1.00 88.31 96 GLN A N 1
ATOM 749 C CA . GLN A 1 96 ? -5.854 -3.955 -3.102 1.00 88.31 96 GLN A CA 1
ATOM 750 C C . GLN A 1 96 ? -5.072 -5.152 -2.547 1.00 88.31 96 GLN A C 1
ATOM 752 O O . GLN A 1 96 ? -3.839 -5.150 -2.617 1.00 88.31 96 GLN A O 1
ATOM 757 N N . PRO A 1 97 ? -5.727 -6.204 -2.020 1.00 88.38 97 PRO A N 1
ATOM 758 C CA . PRO A 1 97 ? -5.037 -7.427 -1.624 1.00 88.38 97 PRO A CA 1
ATOM 759 C C . PRO A 1 97 ? -4.610 -8.255 -2.847 1.00 88.38 97 PRO A C 1
ATOM 761 O O . PRO A 1 97 ? -5.374 -8.456 -3.788 1.00 88.38 97 PRO A O 1
ATOM 764 N N . ASP A 1 98 ? -3.392 -8.797 -2.823 1.00 86.81 98 ASP A N 1
ATOM 765 C CA . ASP A 1 98 ? -2.953 -9.828 -3.766 1.00 86.81 98 ASP A CA 1
ATOM 766 C C . ASP A 1 98 ? -3.338 -11.242 -3.297 1.00 86.81 98 ASP A C 1
ATOM 768 O O . ASP A 1 98 ? -3.803 -11.454 -2.175 1.00 86.81 98 ASP A O 1
ATOM 772 N N . LYS A 1 99 ? -3.102 -12.251 -4.150 1.00 85.06 99 LYS A N 1
ATOM 773 C CA . LYS A 1 99 ? -3.415 -13.665 -3.854 1.00 85.06 99 LYS A CA 1
ATOM 774 C C . LYS A 1 99 ? -2.707 -14.198 -2.599 1.00 85.06 99 LYS A C 1
ATOM 776 O O . LYS A 1 99 ? -3.158 -15.171 -1.999 1.00 85.06 99 LYS A O 1
ATOM 781 N N . THR A 1 100 ? -1.607 -13.568 -2.185 1.00 81.69 100 THR A N 1
ATOM 782 C CA . THR A 1 100 ? -0.857 -13.928 -0.973 1.00 81.69 100 THR A CA 1
ATOM 783 C C . THR A 1 100 ? -1.358 -13.186 0.273 1.00 81.69 100 THR A C 1
ATOM 785 O O . THR A 1 100 ? -1.027 -13.571 1.395 1.00 81.69 100 THR A O 1
ATOM 788 N N . GLY A 1 101 ? -2.217 -12.178 0.094 1.00 81.25 101 GLY A N 1
ATOM 789 C CA . GLY A 1 101 ? -2.800 -11.345 1.143 1.00 81.25 101 GLY A CA 1
ATOM 790 C C . GLY A 1 101 ? -1.956 -10.129 1.530 1.00 81.25 101 GLY A C 1
ATOM 791 O O . GLY A 1 101 ? -2.198 -9.553 2.590 1.00 81.25 101 GLY A O 1
ATOM 792 N N . ARG A 1 102 ? -0.970 -9.739 0.709 1.00 87.25 102 ARG A N 1
ATOM 793 C CA . ARG A 1 102 ? -0.305 -8.429 0.815 1.00 87.25 102 ARG A CA 1
ATOM 794 C C . ARG A 1 102 ? -1.186 -7.384 0.138 1.00 87.25 102 ARG A C 1
ATOM 796 O O . ARG A 1 102 ? -1.685 -7.643 -0.952 1.00 87.25 102 ARG A O 1
ATOM 803 N N . ARG A 1 103 ? -1.337 -6.209 0.749 1.00 92.31 103 ARG A N 1
ATOM 804 C CA . ARG A 1 103 ? -2.055 -5.081 0.145 1.00 92.31 103 ARG A CA 1
ATOM 805 C C . ARG A 1 103 ? -1.125 -4.137 -0.610 1.00 92.31 103 ARG A C 1
ATOM 807 O O . ARG A 1 103 ? 0.058 -4.017 -0.283 1.00 92.31 103 ARG A O 1
ATOM 814 N N . TRP A 1 104 ? -1.689 -3.486 -1.613 1.00 94.31 104 TRP A N 1
ATOM 815 C CA . TRP A 1 104 ? -1.010 -2.561 -2.506 1.00 94.31 104 TRP A CA 1
ATOM 816 C C . TRP A 1 104 ? -1.819 -1.272 -2.617 1.00 94.31 104 TRP A C 1
ATOM 818 O O . TRP A 1 104 ? -3.045 -1.333 -2.696 1.00 94.31 104 TRP A O 1
ATOM 828 N N . LEU A 1 105 ? -1.125 -0.138 -2.646 1.00 95.12 105 LEU A N 1
ATOM 829 C CA . LEU A 1 105 ? -1.691 1.168 -2.997 1.00 95.12 105 LEU A CA 1
ATOM 830 C C . LEU A 1 105 ? -1.224 1.557 -4.398 1.00 95.12 105 LEU A C 1
ATOM 832 O O . LEU A 1 105 ? -0.171 1.093 -4.840 1.00 95.12 105 LEU A O 1
ATOM 836 N N . SER A 1 106 ? -1.976 2.396 -5.099 1.00 95.12 106 SER A N 1
ATOM 837 C CA . SER A 1 106 ? -1.488 3.012 -6.337 1.00 95.12 106 SER A CA 1
ATOM 838 C C . SER A 1 106 ? -0.600 4.214 -6.000 1.00 95.12 106 SER A C 1
ATOM 840 O O . SER A 1 106 ? -0.753 4.823 -4.943 1.00 95.12 106 SER A O 1
ATOM 842 N N . LEU A 1 107 ? 0.328 4.585 -6.884 1.00 95.50 107 LEU A N 1
ATOM 843 C CA . LEU A 1 107 ? 1.128 5.798 -6.701 1.00 95.50 107 LEU A CA 1
ATOM 844 C C . LEU A 1 107 ? 0.225 7.031 -6.576 1.00 95.50 107 LEU A C 1
ATOM 846 O O . LEU A 1 107 ? 0.496 7.874 -5.727 1.00 95.50 107 LEU A O 1
ATOM 850 N N . SER A 1 108 ? -0.859 7.101 -7.359 1.00 93.56 108 SER A N 1
ATOM 851 C CA . SER A 1 108 ? -1.839 8.191 -7.284 1.00 93.56 108 SER A CA 1
ATOM 852 C C . SER A 1 108 ? -2.409 8.366 -5.881 1.00 93.56 108 SER A C 1
ATOM 854 O O . SER A 1 108 ? -2.384 9.480 -5.385 1.00 93.56 108 SER A O 1
ATOM 856 N N . THR A 1 109 ? -2.785 7.283 -5.197 1.00 94.00 109 THR A N 1
ATOM 857 C CA . THR A 1 109 ? -3.261 7.314 -3.804 1.00 94.00 109 THR A CA 1
ATOM 858 C C . THR A 1 109 ? -2.259 8.041 -2.896 1.00 94.00 109 THR A C 1
ATOM 860 O O . THR A 1 109 ? -2.626 8.837 -2.047 1.00 94.00 109 THR A O 1
ATOM 863 N N . LEU A 1 110 ? -0.950 7.855 -3.097 1.00 95.06 110 LEU A N 1
ATOM 864 C CA . LEU A 1 110 ? 0.062 8.526 -2.272 1.00 95.06 110 LEU A CA 1
ATOM 865 C C . LEU A 1 110 ? 0.214 10.017 -2.581 1.00 95.06 110 LEU A C 1
ATOM 867 O O . LEU A 1 110 ? 0.523 10.785 -1.672 1.00 95.06 110 LEU A O 1
ATOM 871 N N . ILE A 1 111 ? 0.118 10.410 -3.851 1.00 93.94 111 ILE A N 1
ATOM 872 C CA . ILE A 1 111 ? 0.552 11.740 -4.312 1.00 93.94 111 ILE A CA 1
ATOM 873 C C . ILE A 1 111 ? -0.599 12.679 -4.651 1.00 93.94 111 ILE A C 1
ATOM 875 O O . ILE A 1 111 ? -0.392 13.890 -4.620 1.00 93.94 111 ILE A O 1
ATOM 879 N N . ASN A 1 112 ? -1.780 12.148 -4.963 1.00 91.75 112 ASN A N 1
ATOM 880 C CA . ASN A 1 112 ? -2.969 12.954 -5.177 1.00 91.75 112 ASN A CA 1
ATOM 881 C C . ASN A 1 112 ? -3.220 13.817 -3.931 1.00 91.75 112 ASN A C 1
ATOM 883 O O . ASN A 1 112 ? -2.865 13.397 -2.821 1.00 91.75 112 ASN A O 1
ATOM 887 N N . PRO A 1 113 ? -3.790 15.022 -4.099 1.00 88.00 113 PRO A N 1
ATOM 888 C CA . PRO A 1 113 ? -4.261 15.823 -2.977 1.00 88.00 113 PRO A CA 1
ATOM 889 C C . PRO A 1 113 ? -5.134 14.990 -2.039 1.00 88.00 113 PRO A C 1
ATOM 891 O O . PRO A 1 113 ? -5.719 14.001 -2.471 1.00 88.00 113 PRO A O 1
ATOM 894 N N . LEU A 1 114 ? -5.216 15.395 -0.771 1.00 82.25 114 LEU A N 1
ATOM 895 C CA . LEU A 1 114 ? -6.328 14.934 0.054 1.00 82.25 114 LEU A CA 1
ATOM 896 C C . LEU A 1 114 ? -7.596 15.405 -0.662 1.00 82.25 114 LEU A C 1
ATOM 898 O O . LEU A 1 114 ? -7.781 16.608 -0.839 1.00 82.25 114 LEU A O 1
ATOM 902 N N . ASP A 1 115 ? -8.363 14.449 -1.153 1.00 70.94 115 ASP A N 1
ATOM 903 C CA . ASP A 1 115 ? -9.668 14.665 -1.749 1.00 70.94 115 ASP A CA 1
ATOM 904 C C . ASP A 1 115 ? -10.655 14.171 -0.698 1.00 70.94 115 ASP A C 1
ATOM 906 O O . ASP A 1 115 ? -10.531 13.037 -0.244 1.00 70.94 115 ASP A O 1
ATOM 910 N N . LEU A 1 116 ? -11.480 15.089 -0.204 1.00 67.94 116 LEU A N 1
ATOM 911 C CA . LEU A 1 116 ? -12.484 14.844 0.830 1.00 67.94 116 LEU A CA 1
ATOM 912 C C . LEU A 1 116 ? -13.882 14.690 0.226 1.00 67.94 116 LEU A C 1
ATOM 914 O O . LEU A 1 116 ? -14.854 14.587 0.963 1.00 67.94 116 LEU A O 1
ATOM 918 N N . SER A 1 117 ? -13.980 14.704 -1.105 1.00 65.62 117 SER A N 1
ATOM 919 C CA . SER A 1 117 ? -15.217 14.367 -1.787 1.00 65.62 117 SER A CA 1
ATOM 920 C C . SER A 1 117 ? -15.425 12.853 -1.789 1.00 65.62 117 SER A C 1
ATOM 922 O O . SER A 1 117 ? -14.459 12.098 -1.767 1.00 65.62 117 SER A O 1
ATOM 924 N N . TRP A 1 118 ? -16.677 12.426 -1.980 1.00 58.22 118 TRP A N 1
ATOM 925 C CA . TRP A 1 118 ? -17.148 11.027 -1.961 1.00 58.22 118 TRP A CA 1
ATOM 926 C C . TRP A 1 118 ? -16.388 10.004 -2.839 1.00 58.22 118 TRP A C 1
ATOM 928 O O . TRP A 1 118 ? -16.706 8.812 -2.821 1.00 58.22 118 TRP A O 1
ATOM 938 N N . ALA A 1 119 ? -15.460 10.448 -3.690 1.00 62.97 119 ALA A N 1
ATOM 939 C CA . ALA A 1 119 ? -14.645 9.609 -4.568 1.00 62.97 119 ALA A CA 1
ATOM 940 C C . ALA A 1 119 ? -13.129 9.807 -4.361 1.00 62.97 119 ALA A C 1
ATOM 942 O O . ALA A 1 119 ? -12.333 9.387 -5.214 1.00 62.97 119 ALA A O 1
ATOM 943 N N . GLY A 1 120 ? -12.735 10.465 -3.271 1.00 67.38 120 GLY A N 1
ATOM 944 C CA . GLY A 1 120 ? -11.353 10.714 -2.914 1.00 67.38 120 GLY A CA 1
ATOM 945 C C . GLY A 1 120 ? -10.580 9.432 -2.605 1.00 67.38 120 GLY A C 1
ATOM 946 O O . GLY A 1 120 ? -11.109 8.428 -2.149 1.00 67.38 120 GLY A O 1
ATOM 947 N N . ASP A 1 121 ? -9.286 9.420 -2.935 1.00 77.06 121 ASP A N 1
ATOM 948 C CA . ASP A 1 121 ? -8.377 8.331 -2.535 1.00 77.06 121 ASP A CA 1
ATOM 949 C C . ASP A 1 121 ? -6.956 8.822 -2.219 1.00 77.06 121 ASP A C 1
ATOM 951 O O . ASP A 1 121 ? -6.017 8.037 -2.058 1.00 77.06 121 ASP A O 1
ATOM 955 N N . GLY A 1 122 ? -6.751 10.141 -2.195 1.00 89.88 122 GLY A N 1
ATOM 956 C CA . GLY A 1 122 ? -5.430 10.750 -2.118 1.00 89.88 122 GLY A CA 1
ATOM 957 C C . GLY A 1 122 ? -4.958 11.001 -0.688 1.00 89.88 122 GLY A C 1
ATOM 958 O O . GLY A 1 122 ? -5.734 11.344 0.193 1.00 89.88 122 GLY A O 1
ATOM 959 N N . LEU A 1 123 ? -3.648 10.876 -0.452 1.00 91.81 123 LEU A N 1
ATOM 960 C CA . LEU A 1 123 ? -3.003 11.086 0.854 1.00 91.81 123 LEU A CA 1
ATOM 961 C C . LEU A 1 123 ? -2.236 12.417 0.961 1.00 91.81 123 LEU A C 1
ATOM 963 O O . LEU A 1 123 ? -1.533 12.657 1.947 1.00 91.81 123 LEU A O 1
ATOM 967 N N . GLY A 1 124 ? -2.289 13.272 -0.065 1.00 91.62 124 GLY A N 1
ATOM 968 C CA . GLY A 1 124 ? -1.627 14.581 -0.076 1.00 91.62 124 GLY A CA 1
ATOM 969 C C . GLY A 1 124 ? -0.095 14.521 -0.024 1.00 91.62 124 GLY A C 1
ATOM 970 O O . GLY A 1 124 ? 0.563 15.449 0.452 1.00 91.62 124 GLY A O 1
ATOM 971 N N . GLY A 1 125 ? 0.515 13.418 -0.466 1.00 95.00 125 GLY A N 1
ATOM 972 C CA . GLY A 1 125 ? 1.945 13.159 -0.289 1.00 95.00 125 GLY A CA 1
ATOM 973 C C . GLY A 1 125 ? 2.873 13.780 -1.336 1.00 95.00 125 GLY A C 1
ATOM 974 O O . GLY A 1 125 ? 4.089 13.683 -1.156 1.00 95.00 125 GLY A O 1
ATOM 975 N N . ALA A 1 126 ? 2.364 14.422 -2.397 1.00 94.00 126 ALA A N 1
ATOM 976 C CA . ALA A 1 126 ? 3.173 14.899 -3.531 1.00 94.00 126 ALA A CA 1
ATOM 977 C C . ALA A 1 126 ? 4.403 15.722 -3.113 1.00 94.00 126 ALA A C 1
ATOM 979 O O . ALA A 1 126 ? 5.526 15.414 -3.515 1.00 94.00 126 ALA A O 1
ATOM 980 N N . ALA A 1 127 ? 4.217 16.733 -2.258 1.00 95.62 127 ALA A N 1
ATOM 981 C CA . ALA A 1 127 ? 5.315 17.589 -1.808 1.00 95.62 127 ALA A CA 1
ATOM 982 C C . ALA A 1 127 ? 6.370 16.814 -0.996 1.00 95.62 127 ALA A C 1
ATOM 984 O O . ALA A 1 127 ? 7.573 17.016 -1.168 1.00 95.62 127 ALA A O 1
ATOM 985 N N . LYS A 1 128 ? 5.926 15.884 -0.139 1.00 96.00 128 LYS A N 1
ATOM 986 C CA . LYS A 1 128 ? 6.795 15.054 0.715 1.00 96.00 128 LYS A CA 1
ATOM 987 C C . LYS A 1 128 ? 7.549 13.981 -0.078 1.00 96.00 128 LYS A C 1
ATOM 989 O O . LYS A 1 128 ? 8.620 13.550 0.346 1.00 96.00 128 LYS A O 1
ATOM 994 N N . LEU A 1 129 ? 6.990 13.536 -1.201 1.00 97.12 129 LEU A N 1
ATOM 995 C CA . LEU A 1 129 ? 7.493 12.434 -2.024 1.00 97.12 129 LEU A CA 1
ATOM 996 C C . LEU A 1 129 ? 8.071 12.912 -3.363 1.00 97.12 129 LEU A C 1
ATOM 998 O O . LEU A 1 129 ? 8.140 12.144 -4.320 1.00 97.12 129 LEU A O 1
ATOM 1002 N N . ARG A 1 130 ? 8.519 14.171 -3.445 1.00 96.69 130 ARG A N 1
ATOM 1003 C CA . ARG A 1 130 ? 9.103 14.734 -4.667 1.00 96.69 130 ARG A CA 1
ATOM 1004 C C . ARG A 1 130 ? 10.212 13.830 -5.233 1.00 96.69 130 ARG A C 1
ATOM 1006 O O . ARG A 1 130 ? 11.147 13.441 -4.529 1.00 96.69 130 ARG A O 1
ATOM 1013 N N . GLY A 1 131 ? 10.096 13.497 -6.519 1.00 96.88 131 GLY A N 1
ATOM 1014 C CA . GLY A 1 131 ? 11.036 12.636 -7.247 1.00 96.88 131 GLY A CA 1
ATOM 1015 C C . GLY A 1 131 ? 10.833 11.127 -7.060 1.00 96.88 131 GLY A C 1
ATOM 1016 O O . GLY A 1 131 ? 11.567 10.354 -7.670 1.00 96.88 131 GLY A O 1
ATOM 1017 N N . ILE A 1 132 ? 9.854 10.678 -6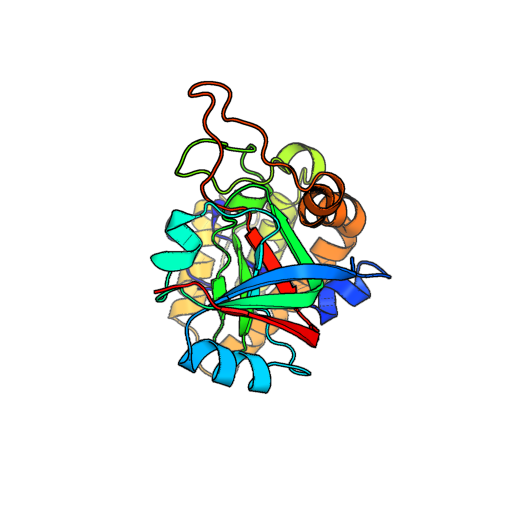.256 1.00 97.81 132 ILE A N 1
ATOM 1018 C CA . ILE A 1 132 ? 9.563 9.238 -6.130 1.00 97.81 132 ILE A CA 1
ATOM 1019 C C . ILE A 1 132 ? 9.139 8.637 -7.476 1.00 97.81 132 ILE A C 1
ATOM 1021 O O . ILE A 1 132 ? 9.507 7.508 -7.784 1.00 97.81 132 ILE A O 1
ATOM 1025 N N . GLU A 1 133 ? 8.403 9.405 -8.284 1.00 96.31 133 GLU A N 1
ATOM 1026 C CA . GLU A 1 133 ? 7.952 8.999 -9.614 1.00 96.31 133 GLU A CA 1
ATOM 1027 C C . GLU A 1 133 ? 9.140 8.735 -10.554 1.00 96.31 133 GLU A C 1
ATOM 1029 O O . GLU A 1 133 ? 9.173 7.698 -11.216 1.00 96.31 133 GLU A O 1
ATOM 1034 N N . ASP A 1 134 ? 10.167 9.590 -10.526 1.00 96.69 134 ASP A N 1
ATOM 1035 C CA . ASP A 1 134 ? 11.384 9.414 -11.329 1.00 96.69 134 ASP A CA 1
ATOM 1036 C C . ASP A 1 134 ? 12.151 8.146 -10.926 1.00 96.69 134 ASP A C 1
ATOM 1038 O O . ASP A 1 134 ? 12.615 7.381 -11.774 1.00 96.69 134 ASP A O 1
ATOM 1042 N N . ASP A 1 135 ? 12.282 7.890 -9.621 1.00 98.25 135 ASP A N 1
ATOM 1043 C CA . ASP A 1 135 ? 12.951 6.685 -9.124 1.00 98.25 135 ASP A CA 1
ATOM 1044 C C . ASP A 1 135 ? 12.176 5.407 -9.475 1.00 98.25 135 ASP A C 1
ATOM 1046 O O . ASP A 1 135 ? 12.790 4.378 -9.777 1.00 98.25 135 ASP A O 1
ATOM 1050 N N . LEU A 1 136 ? 10.841 5.468 -9.471 1.00 98.00 136 LEU A N 1
ATOM 1051 C CA . LEU A 1 136 ? 9.988 4.384 -9.952 1.00 98.00 136 LEU A CA 1
ATOM 1052 C C . LEU A 1 136 ? 10.182 4.160 -11.455 1.00 98.00 136 LEU A C 1
ATOM 1054 O O . LEU A 1 136 ? 10.384 3.020 -11.871 1.00 98.00 136 LEU A O 1
ATOM 1058 N N . GLY A 1 137 ? 10.215 5.223 -12.260 1.00 97.44 137 GLY A N 1
ATOM 1059 C CA . GLY A 1 137 ? 10.501 5.132 -13.693 1.00 97.44 137 GLY A CA 1
ATOM 1060 C C . GLY A 1 137 ? 11.842 4.460 -13.981 1.00 97.44 137 GLY A C 1
ATOM 1061 O O . GLY A 1 137 ? 11.909 3.512 -14.767 1.00 97.44 137 GLY A O 1
ATOM 1062 N N . ARG A 1 138 ? 12.902 4.855 -13.263 1.00 98.06 138 ARG A N 1
ATOM 1063 C CA . ARG A 1 138 ? 14.227 4.215 -13.358 1.00 98.06 138 ARG A CA 1
ATOM 1064 C C . ARG A 1 138 ? 14.202 2.743 -12.952 1.00 98.06 138 ARG A C 1
ATOM 1066 O O . ARG A 1 138 ? 14.889 1.928 -13.570 1.00 98.06 138 ARG A O 1
ATOM 1073 N N . LEU A 1 139 ? 13.429 2.382 -11.923 1.00 98.56 139 LEU A N 1
ATOM 1074 C CA . LEU A 1 139 ? 13.242 0.984 -11.533 1.00 98.56 139 LEU A CA 1
ATOM 1075 C C . LEU A 1 139 ? 12.590 0.180 -12.665 1.00 98.56 139 LEU A C 1
ATOM 1077 O O . LEU A 1 139 ? 13.096 -0.889 -13.010 1.00 98.56 139 LEU A O 1
ATOM 1081 N N . LEU A 1 140 ? 11.509 0.695 -13.254 1.00 98.12 140 LEU A N 1
ATOM 1082 C CA . LEU A 1 140 ? 10.813 0.038 -14.360 1.00 98.12 140 LEU A CA 1
ATOM 1083 C C . LEU A 1 140 ? 11.726 -0.123 -15.576 1.00 98.12 140 LEU A C 1
ATOM 1085 O O . LEU A 1 140 ? 11.867 -1.240 -16.064 1.00 98.12 140 LEU A O 1
ATOM 1089 N N . LEU A 1 141 ? 12.400 0.946 -16.012 1.00 98.06 141 LEU A N 1
ATOM 1090 C CA . LEU A 1 141 ? 13.365 0.910 -17.119 1.00 98.06 141 LEU A CA 1
ATOM 1091 C C . LEU A 1 141 ? 14.440 -0.155 -16.899 1.00 98.06 141 LEU A C 1
ATOM 1093 O O . LEU A 1 141 ? 14.712 -0.965 -17.783 1.00 98.06 141 LEU A O 1
ATOM 1097 N N . LYS A 1 142 ? 15.017 -0.206 -15.693 1.00 98.31 142 LYS A N 1
ATOM 1098 C CA . LYS A 1 142 ? 16.029 -1.207 -15.346 1.00 98.31 142 LYS A CA 1
ATOM 1099 C C . LYS A 1 142 ? 15.495 -2.633 -15.476 1.00 98.31 142 LYS A C 1
ATOM 1101 O O . LYS A 1 142 ? 16.208 -3.504 -15.973 1.00 98.31 142 LYS A O 1
ATOM 1106 N N . ILE A 1 143 ? 14.276 -2.890 -15.001 1.00 98.44 143 ILE A N 1
ATOM 1107 C CA . ILE A 1 143 ? 13.666 -4.220 -15.092 1.00 98.44 143 ILE A CA 1
ATOM 1108 C C . ILE A 1 143 ? 13.325 -4.550 -16.549 1.00 98.44 143 ILE A C 1
ATOM 1110 O O . ILE A 1 143 ? 13.630 -5.651 -16.992 1.00 98.44 143 ILE A O 1
ATOM 1114 N N . LEU A 1 144 ? 12.758 -3.612 -17.306 1.00 98.31 144 LEU A N 1
ATOM 1115 C CA . LEU A 1 144 ? 12.428 -3.783 -18.723 1.00 98.31 144 LEU A CA 1
ATOM 1116 C C . LEU A 1 144 ? 13.667 -4.155 -19.547 1.00 98.31 144 LEU A C 1
ATOM 1118 O O . LEU A 1 144 ? 13.683 -5.218 -20.167 1.00 98.31 144 LEU A O 1
ATOM 1122 N N . LYS A 1 145 ? 14.744 -3.364 -19.448 1.00 98.06 145 LYS A N 1
ATOM 1123 C CA . LYS A 1 145 ? 16.021 -3.640 -20.128 1.00 98.06 145 LYS A CA 1
ATOM 1124 C C . LYS A 1 145 ? 16.608 -4.997 -19.727 1.00 98.06 145 LYS A C 1
ATOM 1126 O O . LYS A 1 145 ? 17.068 -5.752 -20.578 1.00 98.06 145 LYS A O 1
ATOM 1131 N N . LYS A 1 146 ? 16.550 -5.354 -18.435 1.00 97.75 146 LYS A N 1
ATOM 1132 C CA . LYS A 1 146 ? 17.015 -6.665 -17.936 1.00 97.75 146 LYS A CA 1
ATOM 1133 C C . LYS A 1 146 ? 16.251 -7.841 -18.562 1.00 97.75 146 LYS A C 1
ATOM 1135 O O . LYS A 1 146 ? 16.808 -8.930 -18.650 1.00 97.75 146 LYS A O 1
ATOM 1140 N N . ASN A 1 147 ? 15.006 -7.629 -18.985 1.00 97.19 147 ASN A N 1
ATOM 1141 C CA . ASN A 1 147 ? 14.162 -8.641 -19.625 1.00 97.19 147 ASN A CA 1
ATOM 1142 C C . ASN A 1 147 ? 14.072 -8.447 -21.152 1.00 97.19 147 ASN A C 1
ATOM 1144 O O . ASN A 1 147 ? 13.097 -8.862 -21.768 1.00 97.19 147 ASN A O 1
ATOM 1148 N N . GLY A 1 148 ? 15.082 -7.816 -21.766 1.00 95.81 148 GLY A N 1
ATOM 1149 C CA . GLY A 1 148 ? 15.227 -7.748 -23.224 1.00 95.81 148 GLY A CA 1
ATOM 1150 C C . GLY A 1 148 ? 14.304 -6.755 -23.931 1.00 95.81 148 GLY A C 1
ATOM 1151 O O . GLY A 1 148 ? 14.215 -6.788 -25.154 1.00 95.81 148 GLY A O 1
ATOM 1152 N N . VAL A 1 149 ? 13.621 -5.876 -23.194 1.00 96.75 149 VAL A N 1
ATOM 1153 C CA . VAL A 1 149 ? 12.836 -4.796 -23.800 1.00 96.75 149 VAL A CA 1
ATOM 1154 C C . VAL A 1 149 ? 13.783 -3.675 -24.220 1.00 96.75 149 VAL A C 1
ATOM 1156 O O . VAL A 1 149 ? 14.448 -3.074 -23.372 1.00 96.75 149 VAL A O 1
ATOM 1159 N N . ASP A 1 150 ? 13.820 -3.392 -25.520 1.00 94.62 150 ASP A N 1
ATOM 1160 C CA . ASP A 1 150 ? 14.537 -2.248 -26.078 1.00 94.62 150 ASP A CA 1
ATOM 1161 C C . ASP A 1 150 ? 13.727 -0.965 -25.838 1.00 94.62 150 ASP A C 1
ATOM 1163 O O . ASP A 1 150 ? 12.663 -0.756 -26.423 1.00 94.62 150 ASP A O 1
ATOM 1167 N N . ILE A 1 151 ? 14.177 -0.154 -24.881 1.00 94.81 151 ILE A N 1
ATOM 1168 C CA . ILE A 1 151 ? 13.519 1.087 -24.468 1.00 94.81 151 ILE A CA 1
ATOM 1169 C C . ILE A 1 151 ? 14.562 2.138 -24.090 1.00 94.81 151 ILE A C 1
ATOM 1171 O O . ILE A 1 151 ? 15.490 1.874 -23.315 1.00 94.81 151 ILE A O 1
ATOM 1175 N N . ASP A 1 152 ? 14.387 3.346 -24.621 1.00 93.19 152 ASP A N 1
ATOM 1176 C CA . ASP A 1 152 ? 15.271 4.475 -24.347 1.00 93.19 152 ASP A CA 1
ATOM 1177 C C . ASP A 1 152 ? 15.058 5.043 -22.934 1.00 93.19 152 ASP A C 1
ATOM 1179 O O . ASP A 1 152 ? 13.941 5.034 -22.410 1.00 93.19 152 ASP A O 1
ATOM 1183 N N . GLU A 1 153 ? 16.119 5.565 -22.315 1.00 90.31 153 GLU A N 1
ATOM 1184 C CA . GLU A 1 153 ? 16.051 6.133 -20.958 1.00 90.31 153 GLU A CA 1
ATOM 1185 C C . GLU A 1 153 ? 15.237 7.427 -20.883 1.00 90.31 153 GLU A C 1
ATOM 1187 O O . GLU A 1 153 ? 14.678 7.723 -19.828 1.00 90.31 153 GLU A O 1
ATOM 1192 N N . GLY A 1 154 ? 15.134 8.167 -21.991 1.00 91.12 154 GLY A N 1
ATOM 1193 C CA . GLY A 1 154 ? 14.302 9.358 -22.138 1.00 91.12 154 GLY A CA 1
ATOM 1194 C C . GLY A 1 154 ? 12.853 9.064 -22.532 1.00 91.12 154 GLY A C 1
ATOM 1195 O O . GLY A 1 154 ? 12.088 10.000 -22.767 1.00 91.12 154 GLY A O 1
ATOM 1196 N N . SER A 1 155 ? 12.452 7.789 -22.611 1.00 93.50 155 SER A N 1
ATOM 1197 C CA . SER A 1 155 ? 11.076 7.415 -22.951 1.00 93.50 155 SER A CA 1
ATOM 1198 C C . SER A 1 155 ? 10.076 8.023 -21.968 1.00 93.50 155 SER A C 1
ATOM 1200 O O . SER A 1 155 ? 10.249 7.954 -20.753 1.00 93.50 155 SER A O 1
ATOM 1202 N N . HIS A 1 156 ? 8.976 8.564 -22.491 1.00 93.62 156 HIS A N 1
ATOM 1203 C CA . HIS A 1 156 ? 7.905 9.108 -21.660 1.00 93.62 156 HIS A CA 1
ATOM 1204 C C . HIS A 1 156 ? 7.283 8.037 -20.743 1.00 93.62 156 HIS A C 1
ATOM 1206 O O . HIS A 1 156 ? 7.186 6.859 -21.104 1.00 93.62 156 HIS A O 1
ATOM 1212 N N . ASN A 1 157 ? 6.779 8.457 -19.577 1.00 93.44 157 ASN A N 1
ATOM 1213 C CA . ASN A 1 157 ? 6.216 7.560 -18.556 1.00 93.44 157 ASN A CA 1
ATOM 1214 C C . ASN A 1 157 ? 5.092 6.660 -19.094 1.00 93.44 157 ASN A C 1
ATOM 1216 O O . ASN A 1 157 ? 4.961 5.516 -18.660 1.00 93.44 157 ASN A O 1
ATOM 1220 N N . ASN A 1 158 ? 4.298 7.142 -20.057 1.00 94.25 158 ASN A N 1
ATOM 1221 C CA . ASN A 1 158 ? 3.252 6.341 -20.692 1.00 94.25 158 ASN A CA 1
ATOM 1222 C C . ASN A 1 158 ? 3.819 5.200 -21.555 1.00 94.25 158 ASN A C 1
ATOM 1224 O O . ASN A 1 158 ? 3.281 4.097 -21.559 1.00 94.25 158 ASN A O 1
ATOM 1228 N N . ILE A 1 159 ? 4.933 5.432 -22.252 1.00 95.81 159 ILE A N 1
ATOM 1229 C CA . ILE A 1 159 ? 5.616 4.401 -23.043 1.00 95.81 159 ILE A CA 1
ATOM 1230 C C . ILE A 1 159 ? 6.193 3.339 -22.103 1.00 95.81 159 ILE A C 1
ATOM 1232 O O . ILE A 1 159 ? 5.963 2.147 -22.301 1.00 95.81 159 ILE A O 1
ATOM 1236 N N . ILE A 1 160 ? 6.870 3.765 -21.031 1.00 97.00 160 ILE A N 1
ATOM 1237 C CA . ILE A 1 160 ? 7.417 2.857 -20.011 1.00 97.00 160 ILE A CA 1
ATOM 1238 C C . ILE A 1 160 ? 6.293 2.027 -19.370 1.00 97.00 160 ILE A C 1
ATOM 1240 O O . ILE A 1 160 ? 6.426 0.811 -19.220 1.00 97.00 160 ILE A O 1
ATOM 1244 N N . GLY A 1 161 ? 5.167 2.658 -19.022 1.00 96.25 161 GLY A N 1
ATOM 1245 C CA . GLY A 1 161 ? 4.004 1.987 -18.438 1.00 96.25 161 GLY A CA 1
ATOM 1246 C C . GLY A 1 161 ? 3.345 0.969 -19.377 1.00 96.25 161 GLY A C 1
ATOM 1247 O O . GLY A 1 161 ? 2.988 -0.136 -18.949 1.00 96.25 161 GLY A O 1
ATOM 1248 N N . LEU A 1 162 ? 3.242 1.283 -20.671 1.00 95.88 162 LEU A N 1
ATOM 1249 C CA . LEU A 1 162 ? 2.763 0.342 -21.688 1.00 95.88 162 LEU A CA 1
ATOM 1250 C C . LEU A 1 162 ? 3.693 -0.869 -21.821 1.00 95.88 162 LEU A C 1
ATOM 1252 O O . LEU A 1 162 ? 3.214 -2.004 -21.802 1.00 95.88 162 LEU A O 1
ATOM 1256 N N . GLN A 1 163 ? 5.009 -0.648 -21.883 1.00 96.69 163 GLN A N 1
ATOM 1257 C CA . GLN A 1 163 ? 5.994 -1.731 -21.968 1.00 96.69 163 GLN A CA 1
ATOM 1258 C C . GLN A 1 163 ? 6.000 -2.604 -20.708 1.00 96.69 163 GLN A C 1
ATOM 1260 O O . GLN A 1 163 ? 6.052 -3.830 -20.802 1.00 96.69 163 GLN A O 1
ATOM 1265 N N . TRP A 1 164 ? 5.849 -2.005 -19.524 1.00 97.62 164 TRP A N 1
ATOM 1266 C CA . TRP A 1 164 ? 5.660 -2.740 -18.268 1.00 97.62 164 TRP A CA 1
ATOM 1267 C C . TRP A 1 164 ? 4.427 -3.644 -18.310 1.00 97.62 164 TRP A C 1
ATOM 1269 O O . TRP A 1 164 ? 4.490 -4.824 -17.948 1.00 97.62 164 TRP A O 1
ATOM 1279 N N . SER A 1 165 ? 3.311 -3.106 -18.801 1.00 96.38 165 SER A N 1
ATOM 1280 C CA . SER A 1 165 ? 2.065 -3.858 -18.933 1.00 96.38 165 SER A CA 1
ATOM 1281 C C . SER A 1 165 ? 2.192 -4.994 -19.949 1.00 96.38 165 SER A C 1
ATOM 1283 O O . SER A 1 165 ? 1.698 -6.098 -19.707 1.00 96.38 165 SER A O 1
ATOM 1285 N N . HIS A 1 166 ? 2.891 -4.756 -21.063 1.00 95.81 166 HIS A N 1
ATOM 1286 C CA . HIS A 1 166 ? 3.182 -5.775 -22.067 1.00 95.81 166 HIS A CA 1
ATOM 1287 C C . HIS A 1 166 ? 4.073 -6.890 -21.507 1.00 95.81 166 HIS A C 1
ATOM 1289 O O . HIS A 1 166 ? 3.682 -8.052 -21.593 1.00 95.81 166 HIS A O 1
ATOM 1295 N N . LEU A 1 167 ? 5.188 -6.552 -20.844 1.00 97.00 167 LEU A N 1
ATOM 1296 C CA . LEU A 1 167 ? 6.077 -7.520 -20.188 1.00 97.00 167 LEU A CA 1
ATOM 1297 C C . LEU A 1 167 ? 5.297 -8.423 -19.222 1.00 97.00 167 LEU A C 1
ATOM 1299 O O . LEU A 1 167 ? 5.474 -9.639 -19.186 1.00 97.00 167 LEU A O 1
ATOM 1303 N N . GLY A 1 168 ? 4.376 -7.847 -18.450 1.00 95.69 168 GLY A N 1
ATOM 1304 C CA . GLY A 1 168 ? 3.520 -8.614 -17.551 1.00 95.69 168 GLY A CA 1
ATOM 1305 C C . GLY A 1 168 ? 2.545 -9.564 -18.247 1.00 95.69 168 GLY A C 1
ATOM 1306 O O . GLY A 1 168 ? 2.170 -10.577 -17.650 1.00 95.69 168 GLY A O 1
ATOM 1307 N N . LYS A 1 169 ? 2.105 -9.250 -19.470 1.00 94.94 169 LYS A N 1
ATOM 1308 C CA . LYS A 1 169 ? 1.219 -10.102 -20.281 1.00 94.94 169 LYS A CA 1
ATOM 1309 C C . LYS A 1 169 ? 1.993 -11.195 -21.020 1.00 94.94 169 LYS A C 1
ATOM 1311 O O . LYS A 1 169 ? 1.477 -12.302 -21.125 1.00 94.94 169 LYS A O 1
ATOM 1316 N N . SER A 1 170 ? 3.203 -10.899 -21.491 1.00 95.06 170 SER A N 1
ATOM 1317 C CA . SER A 1 170 ? 4.041 -11.835 -22.251 1.00 95.06 170 SER A CA 1
ATOM 1318 C C . SER A 1 170 ? 4.806 -12.829 -21.373 1.00 95.06 170 SER A C 1
ATOM 1320 O O . SER A 1 170 ? 5.210 -13.879 -21.862 1.00 95.06 170 SER A O 1
ATOM 1322 N N . THR A 1 171 ? 4.969 -12.546 -20.076 1.00 95.31 171 THR A N 1
ATOM 1323 C CA . THR A 1 171 ? 5.715 -13.413 -19.148 1.00 95.31 171 THR A CA 1
ATOM 1324 C C . THR A 1 171 ? 4.811 -14.275 -18.264 1.00 95.31 171 THR A C 1
ATOM 1326 O O . THR A 1 171 ? 3.742 -13.863 -17.788 1.00 95.31 171 THR A O 1
ATOM 1329 N N . GLY A 1 172 ? 5.279 -15.495 -17.984 1.00 94.25 172 GLY A N 1
ATOM 1330 C CA . GLY A 1 172 ? 4.576 -16.502 -17.189 1.00 94.25 172 GLY A CA 1
ATOM 1331 C C . GLY A 1 172 ? 5.484 -17.245 -16.205 1.00 94.25 172 GLY A C 1
ATOM 1332 O O . GLY A 1 172 ? 6.703 -17.086 -16.193 1.00 94.25 172 GLY A O 1
ATOM 1333 N N . GLY A 1 173 ? 4.874 -18.055 -15.335 1.00 94.44 173 GLY A N 1
ATOM 1334 C CA . GLY A 1 173 ? 5.580 -18.992 -14.454 1.00 94.44 173 GLY A CA 1
ATOM 1335 C C . GLY A 1 173 ? 6.736 -18.393 -13.637 1.00 94.44 173 GLY A C 1
ATOM 1336 O O . GLY A 1 173 ? 6.586 -17.401 -12.912 1.00 94.44 173 GLY A O 1
ATOM 1337 N N . LYS A 1 174 ? 7.899 -19.050 -13.716 1.00 95.19 174 LYS A N 1
ATOM 1338 C CA . LYS A 1 174 ? 9.095 -18.704 -12.936 1.00 95.19 174 LYS A CA 1
ATOM 1339 C C . LYS A 1 174 ? 9.671 -17.342 -13.322 1.00 95.19 174 LYS A C 1
ATOM 1341 O O . LYS A 1 174 ? 10.064 -16.592 -12.433 1.00 95.19 174 LYS A O 1
ATOM 1346 N N . GLU A 1 175 ? 9.679 -17.007 -14.607 1.00 95.81 175 GLU A N 1
ATOM 1347 C CA . GLU A 1 175 ? 10.191 -15.730 -15.112 1.00 95.81 175 GLU A CA 1
ATOM 1348 C C . GLU A 1 175 ? 9.408 -14.554 -14.522 1.00 95.81 175 GLU A C 1
ATOM 1350 O O . GLU A 1 175 ? 9.981 -13.678 -13.872 1.00 95.81 175 GLU A O 1
ATOM 1355 N N . LYS A 1 176 ? 8.073 -14.612 -14.594 1.00 95.62 176 LYS A N 1
ATOM 1356 C CA . LYS A 1 176 ? 7.201 -13.603 -13.980 1.00 95.62 176 LYS A CA 1
ATOM 1357 C C . LYS A 1 176 ? 7.445 -13.457 -12.477 1.00 95.62 176 LYS A C 1
ATOM 1359 O O . LYS A 1 176 ? 7.419 -12.350 -11.944 1.00 95.62 176 LYS A O 1
ATOM 1364 N N . SER A 1 177 ? 7.712 -14.565 -11.785 1.00 94.62 177 SER A N 1
ATOM 1365 C CA . SER A 1 177 ? 8.015 -14.555 -10.347 1.00 94.62 177 SER A CA 1
ATOM 1366 C C . SER A 1 177 ? 9.329 -13.825 -10.035 1.00 94.62 177 SER A C 1
ATOM 1368 O O . SER A 1 177 ? 9.409 -13.113 -9.034 1.00 94.62 177 SER A O 1
ATOM 1370 N N . ILE A 1 178 ? 10.340 -13.959 -10.901 1.00 97.19 178 ILE A N 1
ATOM 1371 C CA . ILE A 1 178 ? 11.620 -13.244 -10.789 1.00 97.19 178 ILE A CA 1
ATOM 1372 C C . ILE A 1 178 ? 11.424 -11.745 -11.040 1.00 97.19 178 ILE A C 1
ATOM 1374 O O . ILE A 1 178 ? 11.924 -10.939 -10.261 1.00 97.19 178 ILE A O 1
ATOM 1378 N N . ILE A 1 179 ? 10.633 -11.365 -12.046 1.00 98.00 179 ILE A N 1
ATOM 1379 C CA . ILE A 1 179 ? 10.326 -9.955 -12.343 1.00 98.00 179 ILE A CA 1
ATOM 1380 C C . ILE A 1 179 ? 9.600 -9.291 -11.164 1.00 98.00 179 ILE A C 1
ATOM 1382 O O . ILE A 1 179 ? 9.967 -8.196 -10.737 1.00 98.00 179 ILE A O 1
ATOM 1386 N N . ILE A 1 180 ? 8.605 -9.971 -10.579 1.00 96.06 180 ILE A N 1
ATOM 1387 C CA . ILE A 1 180 ? 7.903 -9.490 -9.376 1.00 96.06 180 ILE A CA 1
ATOM 1388 C C . ILE A 1 180 ? 8.887 -9.320 -8.210 1.00 96.06 180 ILE A C 1
ATOM 1390 O O . ILE A 1 180 ? 8.801 -8.340 -7.468 1.00 96.06 180 ILE A O 1
ATOM 1394 N N . LYS A 1 181 ? 9.825 -10.260 -8.039 1.00 96.38 181 LYS A N 1
ATOM 1395 C CA . LYS A 1 181 ? 10.865 -10.163 -7.009 1.00 96.38 181 LYS A CA 1
ATOM 1396 C C . LYS A 1 181 ? 11.757 -8.940 -7.236 1.00 96.38 181 LYS A C 1
ATOM 1398 O O . LYS A 1 181 ? 11.947 -8.171 -6.299 1.00 96.38 181 LYS A O 1
ATOM 1403 N N . ASP A 1 182 ? 12.256 -8.739 -8.454 1.00 98.38 182 ASP A N 1
ATOM 1404 C CA . ASP A 1 182 ? 13.098 -7.588 -8.802 1.00 98.38 182 ASP A CA 1
ATOM 1405 C C . ASP A 1 182 ? 12.373 -6.258 -8.542 1.00 98.38 182 ASP A 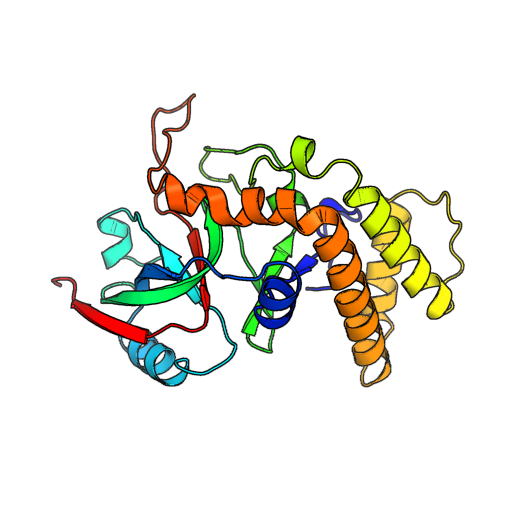C 1
ATOM 1407 O O . ASP A 1 182 ? 12.971 -5.321 -8.006 1.00 98.38 182 ASP A O 1
ATOM 1411 N N . TYR A 1 183 ? 11.072 -6.193 -8.846 1.00 98.12 183 TYR A N 1
ATOM 1412 C CA . TYR A 1 183 ? 10.232 -5.040 -8.525 1.00 98.12 183 TYR A CA 1
ATOM 1413 C C . TYR A 1 183 ? 10.150 -4.797 -7.015 1.00 98.12 183 TYR A C 1
ATOM 1415 O O . TYR A 1 183 ? 10.412 -3.689 -6.559 1.00 98.12 183 TYR A O 1
ATOM 1423 N N . ILE A 1 184 ? 9.829 -5.822 -6.218 1.00 96.94 184 ILE A N 1
ATOM 1424 C CA . ILE A 1 184 ? 9.711 -5.694 -4.755 1.00 96.94 184 ILE A CA 1
ATOM 1425 C C . ILE A 1 184 ? 11.049 -5.277 -4.120 1.00 96.94 184 ILE A C 1
ATOM 1427 O O . ILE A 1 184 ? 11.063 -4.411 -3.244 1.00 96.94 184 ILE A O 1
ATOM 1431 N N . ASP A 1 185 ? 12.166 -5.845 -4.577 1.00 98.00 185 ASP A N 1
ATOM 1432 C CA . ASP A 1 185 ? 13.505 -5.499 -4.087 1.00 98.00 185 ASP A CA 1
ATOM 1433 C C . ASP A 1 185 ? 13.886 -4.054 -4.449 1.00 98.00 185 ASP A C 1
ATOM 1435 O O . ASP A 1 185 ? 14.501 -3.340 -3.652 1.00 98.00 185 ASP A O 1
ATOM 1439 N N . GLY A 1 186 ? 13.519 -3.602 -5.651 1.00 98.44 186 GLY A N 1
ATOM 1440 C CA . GLY A 1 186 ? 13.670 -2.211 -6.068 1.00 98.44 186 GLY A CA 1
ATOM 1441 C C . GLY A 1 186 ? 12.805 -1.257 -5.249 1.00 98.44 186 GLY A C 1
ATOM 1442 O O . GLY A 1 186 ? 13.304 -0.243 -4.757 1.00 98.44 186 GLY A O 1
ATOM 1443 N N . MET A 1 187 ? 11.541 -1.623 -5.025 1.00 97.94 187 MET A N 1
ATOM 1444 C CA . MET A 1 187 ? 10.608 -0.871 -4.190 1.00 97.94 187 MET A CA 1
ATOM 1445 C C . MET A 1 187 ? 11.130 -0.702 -2.771 1.00 97.94 187 MET A C 1
ATOM 1447 O O . MET A 1 187 ? 11.070 0.399 -2.241 1.00 97.94 187 MET A O 1
ATOM 1451 N N . GLU A 1 188 ? 11.695 -1.740 -2.154 1.00 98.06 188 GLU A N 1
ATOM 1452 C CA . GLU A 1 188 ? 12.279 -1.616 -0.817 1.00 98.06 188 GLU A CA 1
ATOM 1453 C C . GLU A 1 188 ? 13.405 -0.571 -0.770 1.00 98.06 188 GLU A C 1
ATOM 1455 O O . GLU A 1 188 ? 13.473 0.216 0.176 1.00 98.06 188 GLU A O 1
ATOM 1460 N N . LYS A 1 189 ? 14.258 -0.505 -1.801 1.00 98.19 189 LYS A N 1
ATOM 1461 C CA . LYS A 1 189 ? 15.325 0.508 -1.887 1.00 98.19 189 LYS A CA 1
ATOM 1462 C C . LYS A 1 189 ? 14.755 1.921 -1.994 1.00 98.19 189 LYS A C 1
ATOM 1464 O O . LYS A 1 189 ? 15.206 2.808 -1.268 1.00 98.19 189 LYS A O 1
ATOM 1469 N N . ILE A 1 190 ? 13.748 2.118 -2.846 1.00 98.44 190 ILE A N 1
ATOM 1470 C CA . ILE A 1 190 ? 13.057 3.408 -2.998 1.00 98.44 190 ILE A CA 1
ATOM 1471 C C . ILE A 1 190 ? 12.367 3.783 -1.683 1.00 98.44 190 ILE A C 1
ATOM 1473 O O . ILE A 1 190 ? 12.601 4.857 -1.136 1.00 98.44 190 ILE A O 1
ATOM 1477 N N . MET A 1 191 ? 11.591 2.873 -1.094 1.00 97.75 191 MET A N 1
ATOM 1478 C CA . MET A 1 191 ? 10.898 3.118 0.171 1.00 97.75 191 MET A CA 1
ATOM 1479 C C . MET A 1 191 ? 11.867 3.419 1.318 1.00 97.75 191 MET A C 1
ATOM 1481 O O . MET A 1 191 ? 11.551 4.224 2.189 1.00 97.75 191 MET A O 1
ATOM 1485 N N . LYS A 1 192 ? 13.069 2.831 1.316 1.00 97.38 192 LYS A N 1
ATOM 1486 C CA . LYS A 1 192 ? 14.124 3.167 2.279 1.00 97.38 192 LYS A CA 1
ATOM 1487 C C . LYS A 1 192 ? 14.638 4.598 2.086 1.00 97.38 192 LYS A C 1
ATOM 1489 O O . LYS A 1 192 ? 14.773 5.318 3.079 1.00 97.38 192 LYS A O 1
ATOM 1494 N N . LYS A 1 193 ? 14.870 5.027 0.837 1.00 97.69 193 LYS A N 1
ATOM 1495 C CA . LYS A 1 193 ? 15.254 6.411 0.487 1.00 97.69 193 LYS A CA 1
ATOM 1496 C C . LYS A 1 193 ? 14.204 7.422 0.966 1.00 97.69 193 LYS A C 1
ATOM 1498 O O . LYS A 1 193 ? 14.563 8.431 1.564 1.00 97.69 193 LYS A O 1
ATOM 1503 N N . TYR A 1 194 ? 12.921 7.108 0.793 1.00 97.38 194 TYR A N 1
ATOM 1504 C CA . TYR A 1 194 ? 11.786 7.950 1.197 1.00 97.38 194 TYR A CA 1
ATOM 1505 C C . TYR A 1 194 ? 11.185 7.565 2.562 1.00 97.38 194 TYR A C 1
ATOM 1507 O O . TYR A 1 194 ? 10.041 7.902 2.854 1.00 97.38 194 TYR A O 1
ATOM 1515 N N . SER A 1 195 ? 11.928 6.870 3.428 1.00 95.62 195 SER A N 1
ATOM 1516 C CA . SER A 1 195 ? 11.371 6.236 4.639 1.00 95.62 195 SER A CA 1
ATOM 1517 C C . SER A 1 195 ? 10.660 7.206 5.588 1.00 95.62 195 SER A C 1
ATOM 1519 O O . SER A 1 195 ? 9.554 6.919 6.042 1.00 95.62 195 SER A O 1
ATOM 1521 N N . LYS A 1 196 ? 11.264 8.366 5.875 1.00 95.06 196 LYS A N 1
ATOM 1522 C CA . LYS A 1 196 ? 10.664 9.403 6.732 1.00 95.06 196 LYS A CA 1
ATOM 1523 C C . LYS A 1 196 ? 9.371 9.987 6.135 1.00 95.06 196 LYS A C 1
ATOM 1525 O O . LYS A 1 196 ? 8.350 9.913 6.822 1.00 95.06 196 LYS A O 1
ATOM 1530 N N . PRO A 1 197 ? 9.369 10.544 4.904 1.00 96.62 197 PRO A N 1
ATOM 1531 C CA . PRO A 1 197 ? 8.146 11.093 4.326 1.00 96.62 197 PRO A CA 1
ATOM 1532 C C . PRO A 1 197 ? 7.073 10.025 4.088 1.00 96.62 197 PRO A C 1
ATOM 1534 O O . PRO A 1 197 ? 5.917 10.285 4.398 1.00 96.62 197 PRO A O 1
ATOM 1537 N N . LEU A 1 198 ? 7.428 8.810 3.651 1.00 96.75 198 LEU A N 1
ATOM 1538 C CA . LEU A 1 198 ? 6.457 7.717 3.500 1.00 96.75 198 LEU A CA 1
ATOM 1539 C C . LEU A 1 198 ? 5.810 7.330 4.827 1.00 96.75 198 LEU A C 1
ATOM 1541 O O . LEU A 1 198 ? 4.603 7.125 4.873 1.00 96.75 198 LEU A O 1
ATOM 1545 N N . LYS A 1 199 ? 6.583 7.265 5.919 1.00 95.25 199 LYS A N 1
ATOM 1546 C CA . LYS A 1 199 ? 6.016 6.990 7.243 1.00 95.25 199 LYS A CA 1
ATOM 1547 C C . LYS A 1 199 ? 4.982 8.046 7.628 1.00 95.25 199 LYS A C 1
ATOM 1549 O O . LYS A 1 199 ? 3.929 7.696 8.148 1.00 95.25 199 LYS A O 1
ATOM 1554 N N . SER A 1 200 ? 5.283 9.317 7.373 1.00 94.69 200 SER A N 1
ATOM 1555 C CA . SER A 1 200 ? 4.350 10.422 7.606 1.00 94.69 200 SER A CA 1
ATOM 1556 C C . SER A 1 200 ? 3.081 10.258 6.761 1.00 94.69 200 SER A C 1
ATOM 1558 O O . SER A 1 200 ? 1.997 10.184 7.330 1.00 94.69 200 SER A O 1
ATOM 1560 N N . VAL A 1 201 ? 3.217 10.083 5.441 1.00 95.44 201 VAL A N 1
ATOM 1561 C CA . VAL A 1 201 ? 2.086 9.890 4.511 1.00 95.44 201 VAL A CA 1
ATOM 1562 C C . VAL A 1 201 ? 1.208 8.702 4.913 1.00 95.44 201 VAL A C 1
ATOM 1564 O O . VAL A 1 201 ? -0.007 8.822 4.925 1.00 95.44 201 VAL A O 1
ATOM 1567 N N . PHE A 1 202 ? 1.797 7.569 5.298 1.00 95.50 202 PHE A N 1
ATOM 1568 C CA . PHE A 1 202 ? 1.025 6.373 5.644 1.00 95.50 202 PHE A CA 1
ATOM 1569 C C . PHE A 1 202 ? 0.404 6.401 7.035 1.00 95.50 202 PHE A C 1
ATOM 1571 O O . PHE A 1 202 ? -0.514 5.632 7.285 1.00 95.50 202 PHE A O 1
ATOM 1578 N N . THR A 1 203 ? 0.937 7.168 7.989 1.00 94.50 203 THR A N 1
ATOM 1579 C CA . THR A 1 203 ? 0.589 6.933 9.400 1.00 94.50 203 THR A CA 1
ATOM 1580 C C . THR A 1 203 ? 0.219 8.169 10.202 1.00 94.50 203 THR A C 1
ATOM 1582 O O . THR A 1 203 ? -0.243 8.018 11.333 1.00 94.50 203 THR A O 1
ATOM 1585 N N . ASP A 1 204 ? 0.356 9.380 9.659 1.00 94.19 204 ASP A N 1
ATOM 1586 C CA . ASP A 1 204 ? 0.012 10.597 10.401 1.00 94.19 204 ASP A CA 1
ATOM 1587 C C . ASP A 1 204 ? -1.476 10.672 10.756 1.00 94.19 204 ASP A C 1
ATOM 1589 O O . ASP A 1 204 ? -1.802 11.167 11.836 1.00 94.19 204 ASP A O 1
ATOM 1593 N N . TYR A 1 205 ? -2.361 10.086 9.941 1.00 93.88 205 TYR A N 1
ATOM 1594 C CA . TYR A 1 205 ? -3.785 10.004 10.267 1.00 93.88 205 TYR A CA 1
ATOM 1595 C C . TYR A 1 205 ? -4.045 9.313 11.617 1.00 93.88 205 TYR A C 1
ATOM 1597 O O . TYR A 1 205 ? -4.894 9.750 12.387 1.00 93.88 205 TYR A O 1
ATOM 1605 N N . THR A 1 206 ? -3.225 8.327 12.005 1.00 95.12 206 THR A N 1
ATOM 1606 C CA . THR A 1 206 ? -3.357 7.633 13.304 1.00 95.12 206 THR A CA 1
ATOM 1607 C C . THR A 1 206 ? -3.144 8.527 14.529 1.00 95.12 206 THR A C 1
ATOM 1609 O O . THR A 1 206 ? -3.468 8.112 15.649 1.00 95.12 206 THR A O 1
ATOM 1612 N N . LYS A 1 207 ? -2.576 9.724 14.335 1.00 93.00 207 LYS A N 1
ATOM 1613 C CA . LYS A 1 207 ? -2.419 10.754 15.368 1.00 93.00 207 LYS A CA 1
ATOM 1614 C C . LYS A 1 207 ? -3.661 11.638 15.477 1.00 93.00 207 LYS A C 1
ATOM 1616 O O . LYS A 1 207 ? -3.964 12.065 16.582 1.00 93.00 207 LYS A O 1
ATOM 1621 N N . LYS A 1 208 ? -4.336 11.902 14.350 1.00 88.50 208 LYS A N 1
ATOM 1622 C CA . LYS A 1 208 ? -5.553 12.722 14.275 1.00 88.50 208 LYS A CA 1
ATOM 1623 C C . LYS A 1 208 ? -6.791 11.913 14.663 1.00 88.50 208 LYS A C 1
ATOM 1625 O O . LYS A 1 208 ? -7.458 12.275 15.619 1.00 88.50 208 LYS A O 1
ATOM 1630 N N . ARG A 1 209 ? -7.038 10.795 13.959 1.00 89.12 209 ARG A N 1
ATOM 1631 C CA . ARG A 1 209 ? -8.204 9.892 14.112 1.00 89.12 209 ARG A CA 1
ATOM 1632 C C . ARG A 1 209 ? -9.566 10.582 14.023 1.00 89.12 209 ARG A C 1
ATOM 1634 O O . ARG A 1 209 ? -10.536 10.091 14.585 1.00 89.12 209 ARG A O 1
ATOM 1641 N N . ILE A 1 210 ? -9.604 11.732 13.372 1.00 85.12 210 ILE A N 1
ATOM 1642 C CA . ILE A 1 210 ? -10.792 12.556 13.187 1.00 85.12 210 ILE A CA 1
ATOM 1643 C C . ILE A 1 210 ? -10.863 12.823 11.691 1.00 85.12 210 ILE A C 1
ATOM 1645 O O . ILE A 1 210 ? -9.835 13.150 11.090 1.00 85.12 210 ILE A O 1
ATOM 1649 N N . GLN A 1 211 ? -12.040 12.621 11.110 1.00 86.19 211 GLN A N 1
ATOM 1650 C CA . GLN A 1 211 ? -12.322 12.975 9.725 1.00 86.19 211 GLN A CA 1
ATOM 1651 C C . GLN A 1 211 ? -12.540 14.486 9.653 1.00 86.19 211 GLN A C 1
ATOM 1653 O O . GLN A 1 211 ? -13.282 15.056 10.453 1.00 86.19 211 GLN A O 1
ATOM 1658 N N . GLU A 1 212 ? -11.812 15.144 8.756 1.00 85.75 212 GLU A N 1
ATOM 1659 C CA . GLU A 1 212 ? -12.041 16.556 8.468 1.00 85.75 212 GLU A CA 1
ATOM 1660 C C . GLU A 1 212 ? -13.216 16.649 7.485 1.00 85.75 212 G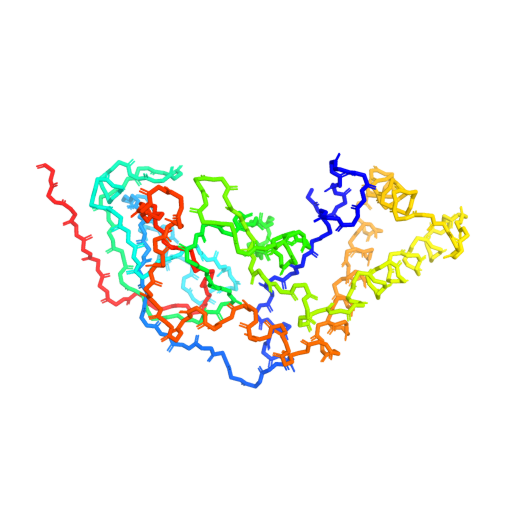LU A C 1
ATOM 1662 O O . GLU A 1 212 ? -13.202 15.910 6.499 1.00 85.75 212 GLU A O 1
ATOM 1667 N N . PRO A 1 213 ? -14.225 17.502 7.744 1.00 84.44 213 PRO A N 1
ATOM 1668 C CA . PRO A 1 213 ? -15.318 17.697 6.804 1.00 84.44 213 PRO A CA 1
ATOM 1669 C C . PRO A 1 213 ? -14.807 18.198 5.459 1.00 84.44 213 PRO A C 1
ATOM 1671 O O . PRO A 1 213 ? -13.873 19.008 5.403 1.00 84.44 213 PRO A O 1
ATOM 1674 N N . ASP A 1 214 ? -15.451 17.751 4.392 1.00 78.81 214 ASP A N 1
ATOM 1675 C CA . ASP A 1 214 ? -15.247 18.275 3.056 1.00 78.81 214 ASP A CA 1
ATOM 1676 C C . ASP A 1 214 ? -15.517 19.793 3.040 1.00 78.81 214 ASP A C 1
ATOM 1678 O O . ASP A 1 214 ? -16.574 20.235 3.501 1.00 78.81 214 ASP A O 1
ATOM 1682 N N . PRO A 1 215 ? -14.579 20.627 2.553 1.00 78.56 215 PRO A N 1
ATOM 1683 C CA . PRO A 1 215 ? -14.733 22.080 2.598 1.00 78.56 215 PRO A CA 1
ATOM 1684 C C . PRO A 1 215 ? -15.928 22.621 1.807 1.00 78.56 215 PRO A C 1
ATOM 1686 O O . PRO A 1 215 ? -16.387 23.723 2.114 1.00 78.56 215 PRO A O 1
ATOM 1689 N N . ASP A 1 216 ? -16.399 21.885 0.796 1.00 78.56 216 ASP A N 1
ATOM 1690 C CA . ASP A 1 216 ? -17.454 22.335 -0.110 1.00 78.56 216 ASP A CA 1
ATOM 1691 C C . ASP A 1 216 ? -18.850 21.922 0.388 1.00 78.56 216 ASP A C 1
ATOM 1693 O O . ASP A 1 216 ? -19.779 22.731 0.367 1.00 78.56 216 ASP A O 1
ATOM 1697 N N . SER A 1 217 ? -19.007 20.680 0.853 1.00 81.44 217 SER A N 1
ATOM 1698 C CA . SER A 1 217 ? -20.283 20.121 1.331 1.00 81.44 217 SER A CA 1
ATOM 1699 C C . SER A 1 217 ? -20.474 20.215 2.848 1.00 81.44 217 SER A C 1
ATOM 1701 O O . SER A 1 217 ? -21.605 20.346 3.315 1.00 81.44 217 SER A O 1
ATOM 1703 N N . GLY A 1 218 ? -19.387 20.198 3.622 1.00 82.69 218 GLY A N 1
ATOM 1704 C CA . GLY A 1 218 ? -19.416 20.096 5.082 1.00 82.69 218 GLY A CA 1
ATOM 1705 C C . GLY A 1 218 ? -19.670 18.680 5.609 1.00 82.69 218 GLY A C 1
ATOM 1706 O O . GLY A 1 218 ? -19.747 18.508 6.828 1.00 82.69 218 GLY A O 1
ATOM 1707 N N . ASP A 1 219 ? -19.776 17.687 4.724 1.00 83.56 219 ASP A N 1
ATOM 1708 C CA . ASP A 1 219 ? -19.981 16.283 5.079 1.00 83.56 219 ASP A CA 1
ATOM 1709 C C . ASP A 1 219 ? -18.647 15.596 5.413 1.00 83.56 219 ASP A C 1
ATOM 1711 O O . ASP A 1 219 ? -17.575 16.021 4.981 1.00 83.56 219 ASP A O 1
ATOM 1715 N N . THR A 1 220 ? -18.697 14.523 6.201 1.00 85.00 220 THR A N 1
ATOM 1716 C CA . THR A 1 220 ? -17.556 13.623 6.417 1.00 85.00 220 THR A CA 1
ATOM 1717 C C . THR A 1 220 ? -17.753 12.324 5.656 1.00 85.00 220 THR A C 1
ATOM 1719 O 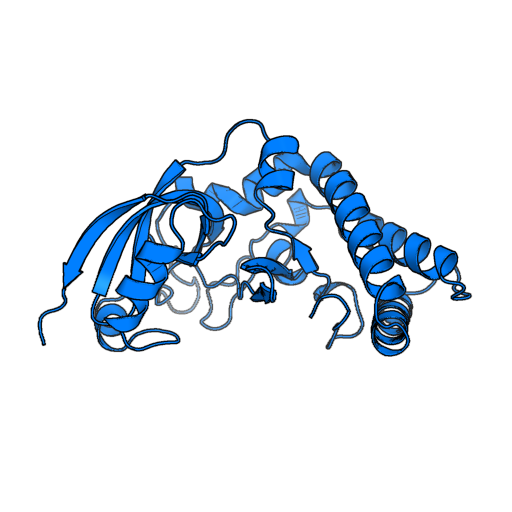O . THR A 1 220 ? -18.880 11.890 5.426 1.00 85.00 220 THR A O 1
ATOM 1722 N N . GLU A 1 221 ? -16.647 11.665 5.322 1.00 86.88 221 GLU A N 1
ATOM 1723 C CA . GLU A 1 221 ? -16.695 10.337 4.719 1.00 86.88 221 GLU A CA 1
ATOM 1724 C C . GLU A 1 221 ? -17.372 9.306 5.624 1.00 86.88 221 GLU A C 1
ATOM 1726 O O . GLU A 1 221 ? -17.272 9.357 6.852 1.00 86.88 221 GLU A O 1
ATOM 1731 N N . LEU A 1 222 ? -18.015 8.318 5.004 1.00 88.81 222 LEU A N 1
ATOM 1732 C CA . LEU A 1 222 ? -18.814 7.311 5.712 1.00 88.81 222 LEU A CA 1
ATOM 1733 C C . LEU A 1 222 ? -17.980 6.414 6.643 1.00 88.81 222 LEU A C 1
ATOM 1735 O O . LEU A 1 222 ? -18.513 5.799 7.569 1.00 88.81 222 LEU A O 1
ATOM 1739 N N . TRP A 1 223 ? -16.679 6.286 6.377 1.00 90.81 223 TRP A N 1
ATOM 1740 C CA . TRP A 1 223 ? -15.707 5.628 7.246 1.00 90.81 223 TRP A CA 1
ATOM 1741 C C . TRP A 1 223 ? -14.289 6.094 6.920 1.00 90.81 223 TRP A C 1
ATOM 1743 O O . TRP A 1 223 ? -14.002 6.544 5.814 1.00 90.81 223 TRP A O 1
ATOM 1753 N N . ASP A 1 224 ? -13.372 5.904 7.865 1.00 93.06 224 ASP A N 1
ATOM 1754 C CA . ASP A 1 224 ? -11.937 6.000 7.602 1.00 93.06 224 ASP A CA 1
ATOM 1755 C C . ASP A 1 224 ? -11.342 4.618 7.252 1.00 93.06 224 ASP A C 1
ATOM 1757 O O . ASP A 1 224 ? -11.859 3.577 7.664 1.00 93.06 224 ASP A O 1
ATOM 1761 N N . GLU A 1 225 ? -10.248 4.548 6.478 1.00 93.38 225 GLU A N 1
ATOM 1762 C CA . GLU A 1 225 ? -9.582 3.265 6.192 1.00 93.38 225 GLU A CA 1
ATOM 1763 C C . GLU A 1 225 ? -8.232 3.151 6.909 1.00 93.38 225 GLU A C 1
ATOM 1765 O O . GLU A 1 225 ? -7.334 3.988 6.811 1.00 93.38 225 GLU A O 1
ATOM 1770 N N . LEU A 1 226 ? -8.036 2.017 7.579 1.00 95.69 226 LEU A N 1
ATOM 1771 C CA . LEU A 1 226 ? -6.757 1.531 8.066 1.00 95.69 226 LEU A CA 1
ATOM 1772 C C . LEU A 1 226 ? -6.440 0.165 7.480 1.00 95.69 226 LEU A C 1
ATOM 1774 O O . LEU A 1 226 ? -7.198 -0.792 7.607 1.00 95.69 226 LEU A O 1
ATOM 1778 N N . VAL A 1 227 ? -5.228 0.017 6.960 1.00 95.56 227 VAL A N 1
ATOM 1779 C CA . VAL A 1 227 ? -4.682 -1.292 6.612 1.00 95.56 227 VAL A CA 1
ATOM 1780 C C . VAL A 1 227 ? -3.906 -1.847 7.799 1.00 95.56 227 VAL A C 1
ATOM 1782 O O . VAL A 1 227 ? -2.868 -1.308 8.189 1.00 95.56 227 VAL A O 1
ATOM 1785 N N . VAL A 1 228 ? -4.372 -2.970 8.344 1.00 95.81 228 VAL A N 1
ATOM 1786 C CA . VAL A 1 228 ? -3.894 -3.510 9.624 1.00 95.81 228 VAL A CA 1
ATOM 1787 C C . VAL A 1 228 ? -3.368 -4.928 9.469 1.00 95.81 228 VAL A C 1
ATOM 1789 O O . VAL A 1 228 ? -3.986 -5.772 8.822 1.00 95.81 228 VAL A O 1
ATOM 1792 N N . ASN A 1 229 ? -2.223 -5.220 10.084 1.00 94.69 229 ASN A N 1
ATOM 1793 C CA . ASN A 1 229 ? -1.643 -6.561 10.151 1.00 94.69 229 ASN A CA 1
ATOM 1794 C C . ASN A 1 229 ? -1.261 -6.935 11.593 1.00 94.69 229 ASN A C 1
ATOM 1796 O O . ASN A 1 229 ? -1.337 -6.116 12.505 1.00 94.69 229 ASN A O 1
ATOM 1800 N N . ASN A 1 230 ? -0.824 -8.187 11.800 1.00 94.56 230 ASN A N 1
ATOM 1801 C CA . ASN A 1 230 ? -0.298 -8.660 13.091 1.00 94.56 230 ASN A CA 1
ATOM 1802 C C . ASN A 1 230 ? -1.218 -8.297 14.278 1.00 94.56 230 ASN A C 1
ATOM 1804 O O . ASN A 1 230 ? -0.798 -7.708 15.281 1.00 94.56 230 ASN A O 1
ATOM 1808 N N . PHE A 1 231 ? -2.507 -8.587 14.121 1.00 96.75 231 PHE A N 1
ATOM 1809 C CA . PHE A 1 231 ? -3.534 -8.184 15.070 1.00 96.75 231 PHE A CA 1
ATOM 1810 C C . PHE A 1 231 ? -3.930 -9.310 16.024 1.00 96.75 231 PHE A C 1
ATOM 1812 O O . PHE A 1 231 ? -3.722 -10.496 15.753 1.00 96.75 231 PHE A O 1
ATOM 1819 N N . THR A 1 232 ? -4.530 -8.911 17.142 1.00 97.25 232 THR A N 1
ATOM 1820 C CA . THR A 1 232 ? -5.196 -9.802 18.092 1.00 97.25 232 THR A CA 1
ATOM 1821 C C . THR A 1 232 ? -6.621 -9.323 18.319 1.00 97.25 232 THR A C 1
ATOM 1823 O O . THR A 1 232 ? -6.816 -8.130 18.559 1.00 97.25 232 THR A O 1
ATOM 1826 N N . ILE A 1 233 ? -7.586 -10.242 18.280 1.00 97.56 233 ILE A N 1
ATOM 1827 C CA . ILE A 1 233 ? -8.986 -9.960 18.614 1.00 97.56 233 ILE A CA 1
ATOM 1828 C C . ILE A 1 233 ? -9.095 -9.677 20.112 1.00 97.56 233 ILE A C 1
ATOM 1830 O O . ILE A 1 233 ? -8.570 -10.436 20.929 1.00 97.56 233 ILE A O 1
ATOM 1834 N N . LYS A 1 234 ? -9.736 -8.561 20.463 1.00 97.94 234 LYS A N 1
ATOM 1835 C CA . LYS A 1 234 ? -9.969 -8.142 21.849 1.00 97.94 234 LYS A CA 1
ATOM 1836 C C . LYS A 1 234 ? -11.410 -8.350 22.262 1.00 97.94 234 LYS A C 1
ATOM 1838 O O . LYS A 1 234 ? -11.652 -8.950 23.304 1.00 97.94 234 LYS A O 1
ATOM 1843 N N . LYS A 1 235 ? -12.341 -7.902 21.427 1.00 97.62 235 LYS A N 1
ATOM 1844 C CA . LYS A 1 235 ? -13.774 -8.003 21.679 1.00 97.62 235 LYS A CA 1
ATOM 1845 C C . LYS A 1 235 ? -14.522 -8.084 20.354 1.00 97.62 235 LYS A C 1
ATOM 1847 O O . LYS A 1 235 ? -14.043 -7.581 19.341 1.00 97.62 235 LYS A O 1
ATOM 1852 N N . VAL A 1 236 ? -15.673 -8.744 20.370 1.00 96.44 236 VAL A N 1
ATOM 1853 C CA . VAL A 1 236 ? -16.647 -8.710 19.278 1.00 96.44 236 VAL A CA 1
ATOM 1854 C C . VAL A 1 236 ? -17.879 -8.007 19.824 1.00 96.44 236 VAL A C 1
ATOM 1856 O O . VAL A 1 236 ? -18.388 -8.394 20.876 1.00 96.44 236 VAL A O 1
ATOM 1859 N N . HIS A 1 237 ? -18.309 -6.962 19.133 1.00 93.69 237 HIS A N 1
ATOM 1860 C CA . HIS A 1 237 ? -19.553 -6.250 19.382 1.00 93.69 237 HIS A CA 1
ATOM 1861 C C . HIS A 1 237 ? -20.546 -6.687 18.307 1.00 93.69 237 HIS A C 1
ATOM 1863 O O . HIS A 1 237 ? -20.175 -6.813 17.138 1.00 93.69 237 HIS A O 1
ATOM 1869 N N . VAL A 1 238 ? -21.773 -6.978 18.718 1.00 90.38 238 VAL A N 1
ATOM 1870 C CA . VAL A 1 238 ? -22.826 -7.501 17.844 1.00 90.38 238 VAL A CA 1
ATOM 1871 C C . VAL A 1 238 ? -23.885 -6.418 17.735 1.00 90.38 238 VAL A C 1
ATOM 1873 O O . VAL A 1 238 ? -24.333 -5.921 18.768 1.00 90.38 238 VAL A O 1
ATOM 1876 N N . GLY A 1 239 ? -24.219 -6.020 16.509 1.00 74.25 239 GLY A N 1
ATOM 1877 C CA . GLY A 1 239 ? -25.317 -5.090 16.264 1.00 74.25 239 GLY A CA 1
ATOM 1878 C C . GLY A 1 239 ? -26.649 -5.730 16.650 1.00 74.25 239 GLY A C 1
ATOM 1879 O O . GLY A 1 239 ? -26.841 -6.929 16.440 1.00 74.25 239 GLY A O 1
ATOM 1880 N N . GLU A 1 240 ? -27.547 -4.945 17.239 1.00 67.12 240 GLU A N 1
ATOM 1881 C CA . GLU A 1 240 ? -28.939 -5.367 17.395 1.00 67.12 240 GLU A CA 1
ATOM 1882 C C . GLU A 1 240 ? -29.589 -5.454 16.006 1.00 67.12 240 GLU A C 1
ATOM 1884 O O . GLU A 1 240 ? -29.324 -4.613 15.142 1.00 67.12 240 GLU A O 1
ATOM 1889 N N . VAL A 1 241 ? -30.364 -6.521 15.794 1.00 55.91 241 VAL A N 1
ATOM 1890 C CA . VAL A 1 241 ? -31.138 -6.790 14.571 1.00 55.91 241 VAL A CA 1
ATOM 1891 C C . VAL A 1 241 ? -32.547 -6.255 14.753 1.00 55.91 241 VAL A C 1
ATOM 1893 O O . VAL A 1 241 ? -33.104 -6.501 15.848 1.00 55.91 241 VAL A O 1
#